Protein AF-A0A532E741-F1 (afdb_monomer)

Secondary structure (DSSP, 8-state):
---EEEE-TTTHHHHHHH-TTT-SEEEESS--HHHHHHHHHHHHS------PPP----S--------EEEEE-SSHHHHHHHHHHHHHTT-EEEEESSHHHHHHHHHHS--SEEEEES--SSS-HHHHHHHHHHHHHHSSS-----EEEEES---HHHHHHHHHTT-SEEEESS--HHHHHHHHHHHS------------------PPP-PPPPPPPPPPPPS-SS-HHHHHHHHHTPPTTS--HHHHHHHHHHHHHHHHHHHHHHHHHTT-HHHHHHHHHHHHHHHHHTT-HHHHHHHHHHHHHHHHT-GGGHHHHHHHHHHHHHHHHHHHHHHHHHHTTS--

Sequence (344 aa):
MLLVALSSVDQVIDESRRHPSLFSAWLRKPVHQSLLKDCLTRLCHHVPATEAPAPTQPDDHAVPFAAHVLLAEDNPVNREVAFTMLELLGCTTTMVENGREAVEALTNRPFDLVLMDCHMPEMDGLTATALIREQEHQATQPRHTTIVALTANALEGDRERCLAAGMDDYLAKPFTLTTLKEVLHRRLSIKGPSRSTEAPLQSTTQAPPLQAAQPDKIAPPGDDHVDLNAWQAIRARQRPGQPDLLHKALSLYLPHADAQLIQLQQAMAGADIQSVKTIAHMMKSSTAQLGAPRLADLYAQIEATCRAGTVDNLPDLCGHLIPEHRAVCTLMRQELNRAGRSAA

Nearest PDB structures (foldseek):
  8phn-assembly1_A  TM=9.740E-01  e=2.595E-12  Thermochaetoides thermophila
  7qzo-assembly1_A  TM=9.617E-01  e=1.971E-10  Pseudomonas aeruginosa
  6ont-assembly1_A-2  TM=9.373E-01  e=4.874E-08  Francisella tularensis subsp. novicida U112
  2v0n-assembly1_B  TM=8.279E-01  e=4.117E-08  Caulobacter vibrioides CB15
  7c1i-assembly2_E  TM=9.112E-01  e=5.803E-06  Pseudomonas aeruginosa

pLDDT: mean 70.91, std 20.72, range [24.0, 98.0]

Foldseek 3Di:
DAAEAEDEDPCPVPVCVVCVPPHPYYAYPPGDPVNVVVSVVVVVDPDPDDDDDDPPDPPPPPPQLQWEEEEEDQDPLLQVVVCVLSVVSVYHYDYDRALVVVLVVCVVDPGLAYEAEQDGPPHGRLRSLLVLVVCLVVDPHRDDHAYEYAYCDPDPVVQVSCVVSPHDYYDHPPHDSVSVVVVCCVRSVDPDDDDDDDDDDDDDDDDDDPDDDDDDDDDDDDPDQFDVVLLVVQQVPDDPPDPRRLLVLLVSVLVVLVVLLVQLVVCVVVVVLVSVLVSLVVCLVSCVNNGRNVLSVLSVVSNVCSVVVVCPCNVVSVVVNPVSSVVSNVVSVVVSVVSVVVVD

Radius of gyration: 25.83 Å; Cα contacts (8 Å, |Δi|>4): 378; chains: 1; bounding box: 62×63×58 Å

Solvent-accessible surface area (backbone atoms only — not comparable to full-atom values): 20224 Å² total; per-residue (Å²): 134,88,36,72,47,79,40,54,92,90,46,57,77,63,52,55,68,75,47,69,86,73,43,79,44,78,46,54,62,84,74,51,70,66,63,52,47,56,51,50,51,56,69,71,50,88,67,81,89,64,86,73,78,73,84,81,67,79,89,74,77,72,69,59,68,71,36,43,33,37,38,27,35,54,51,69,66,62,36,52,53,51,50,53,46,38,48,78,47,38,32,49,78,48,80,34,53,23,20,59,53,44,53,53,50,54,72,77,42,88,59,66,34,33,42,31,28,48,73,31,65,102,28,28,28,51,61,32,40,43,50,50,54,52,52,29,72,70,39,98,72,63,61,89,72,48,32,29,35,38,28,83,53,82,50,72,68,55,53,51,52,43,46,73,38,68,38,74,48,74,43,42,49,89,71,48,68,65,62,50,51,53,51,45,55,72,72,58,60,76,83,67,84,86,80,89,77,84,87,83,88,81,94,75,93,79,87,78,82,89,72,81,83,76,86,82,84,79,76,83,86,65,95,62,64,54,45,65,66,50,50,48,56,46,48,70,69,53,55,94,93,59,78,60,52,49,50,54,51,47,67,58,44,50,64,50,54,54,53,49,52,53,50,42,55,50,23,58,76,68,68,36,53,67,58,37,26,52,52,19,55,53,46,20,57,58,35,40,76,70,19,20,57,67,56,14,50,46,22,46,52,50,25,51,32,48,72,70,67,53,62,85,56,48,66,60,55,46,64,54,39,57,58,47,50,52,50,42,51,49,54,50,52,52,50,45,59,51,57,63,62,77,77,111

Structure (mmCIF, N/CA/C/O backbone):
data_AF-A0A532E741-F1
#
_entry.id   AF-A0A532E741-F1
#
loop_
_atom_site.group_PDB
_atom_site.id
_atom_site.type_symbol
_atom_site.label_atom_id
_atom_site.label_alt_id
_atom_site.label_comp_id
_atom_site.label_asym_id
_atom_site.label_entity_id
_atom_site.label_seq_id
_atom_site.pdbx_PDB_ins_code
_atom_site.Cartn_x
_atom_site.Cartn_y
_atom_site.Cartn_z
_atom_site.occupancy
_atom_site.B_iso_or_equiv
_atom_site.auth_seq_id
_atom_site.auth_comp_id
_atom_site.auth_asym_id
_atom_site.auth_atom_id
_atom_site.pdbx_PDB_model_num
ATOM 1 N N . MET A 1 1 ? -35.448 37.712 -29.328 1.00 53.41 1 MET A N 1
ATOM 2 C CA . MET A 1 1 ? -34.148 37.272 -29.880 1.00 53.41 1 MET A CA 1
ATOM 3 C C . MET A 1 1 ? -33.416 36.548 -28.763 1.00 53.41 1 MET A C 1
ATOM 5 O O . MET A 1 1 ? -33.283 37.136 -27.701 1.00 53.41 1 MET A O 1
ATOM 9 N N . LEU A 1 2 ? -33.051 35.276 -28.946 1.00 65.25 2 LEU A N 1
ATOM 10 C CA . LEU A 1 2 ? -32.313 34.507 -27.936 1.00 65.25 2 LEU A CA 1
ATOM 11 C C . LEU A 1 2 ? -30.818 34.779 -28.127 1.00 65.25 2 LEU A C 1
ATOM 13 O O . LEU A 1 2 ? -30.270 34.475 -29.183 1.00 65.25 2 LEU A O 1
ATOM 17 N N . LEU A 1 3 ? -30.181 35.393 -27.135 1.00 58.69 3 LEU A N 1
ATOM 18 C CA . LEU A 1 3 ? -28.753 35.718 -27.151 1.00 58.69 3 LEU A CA 1
ATOM 19 C C . LEU A 1 3 ? -28.028 34.783 -26.177 1.00 58.69 3 LEU A C 1
ATOM 21 O O . LEU A 1 3 ? -28.363 34.758 -24.996 1.00 58.69 3 LEU A O 1
ATOM 25 N N . VAL A 1 4 ? -27.046 34.012 -26.653 1.00 66.88 4 VAL A N 1
ATOM 26 C CA . VAL A 1 4 ? -26.225 33.116 -25.816 1.00 66.88 4 VAL A CA 1
ATOM 27 C C . VAL A 1 4 ? -24.795 33.646 -25.777 1.00 66.88 4 VAL A C 1
ATOM 29 O O . VAL A 1 4 ? -24.168 33.798 -26.824 1.00 66.88 4 VAL A O 1
ATOM 32 N N . ALA A 1 5 ? -24.279 33.933 -24.582 1.00 67.19 5 ALA A N 1
ATOM 33 C CA . ALA A 1 5 ? -22.928 34.461 -24.391 1.00 67.19 5 ALA A CA 1
ATOM 34 C C . ALA A 1 5 ? -21.897 33.336 -24.189 1.00 67.19 5 ALA A C 1
ATOM 36 O O . ALA A 1 5 ? -22.171 32.357 -23.493 1.00 67.19 5 ALA A O 1
ATOM 37 N N . LEU A 1 6 ? -20.696 33.489 -24.766 1.00 67.06 6 LEU A N 1
ATOM 38 C CA . LEU A 1 6 ? -19.567 32.559 -24.611 1.00 67.06 6 LEU A CA 1
ATOM 39 C C . LEU A 1 6 ? -18.379 33.261 -23.932 1.00 67.06 6 LEU A C 1
ATOM 41 O O . LEU A 1 6 ? -17.744 34.098 -24.576 1.00 67.06 6 LEU A O 1
ATOM 45 N N . SER A 1 7 ? -18.031 32.900 -22.691 1.00 59.22 7 SER A N 1
ATOM 46 C CA . SER A 1 7 ? -16.980 33.592 -21.909 1.00 59.22 7 SER A CA 1
ATOM 47 C C . SER A 1 7 ? -15.900 32.650 -21.340 1.00 59.22 7 SER A C 1
ATOM 49 O O . SER A 1 7 ? -16.109 31.438 -21.230 1.00 59.22 7 SER A O 1
ATOM 51 N N . SER A 1 8 ? -14.719 33.209 -21.044 1.00 51.12 8 SER A N 1
ATOM 52 C CA . SER A 1 8 ? -13.557 32.510 -20.466 1.00 51.12 8 SER A CA 1
ATOM 53 C C . SER A 1 8 ? -13.666 32.379 -18.938 1.00 51.12 8 SER A C 1
ATOM 55 O O . SER A 1 8 ? -14.484 33.048 -18.304 1.00 51.12 8 SER A O 1
ATOM 57 N N . VAL A 1 9 ? -12.851 31.489 -18.364 1.00 52.12 9 VAL A N 1
ATOM 58 C CA . VAL A 1 9 ? -13.004 30.856 -17.038 1.00 52.12 9 VAL A CA 1
ATOM 59 C C . VAL A 1 9 ? -13.204 31.839 -15.874 1.00 52.12 9 VAL A C 1
ATOM 61 O O . VAL A 1 9 ? -13.999 31.534 -14.987 1.00 52.12 9 VAL A O 1
ATOM 64 N N . ASP A 1 10 ? -12.627 33.042 -15.922 1.00 49.56 10 ASP A N 1
ATOM 65 C CA . ASP A 1 10 ? -12.640 33.959 -14.769 1.00 49.56 10 ASP A CA 1
ATOM 66 C C . ASP A 1 10 ? -13.732 35.047 -14.779 1.00 49.56 10 ASP A C 1
ATOM 68 O O . ASP A 1 10 ? -13.851 35.791 -13.810 1.00 49.56 10 ASP A O 1
ATOM 72 N N . GLN A 1 11 ? -14.576 35.152 -15.816 1.00 49.03 11 GLN A N 1
ATOM 73 C CA . GLN A 1 11 ? -15.555 36.260 -15.918 1.00 49.03 11 GLN A CA 1
ATOM 74 C C . GLN A 1 11 ? -17.034 35.852 -15.957 1.00 49.03 11 GLN A C 1
ATOM 76 O O . GLN A 1 11 ? -17.917 36.707 -15.893 1.00 49.03 11 GLN A O 1
ATOM 81 N N . VAL A 1 12 ? -17.349 34.554 -15.984 1.00 51.56 12 VAL A N 1
ATOM 82 C CA . VAL A 1 12 ? -18.740 34.078 -16.143 1.00 51.56 12 VAL A CA 1
ATOM 83 C C . VAL A 1 12 ? -19.623 34.447 -14.944 1.00 51.56 12 VAL A C 1
ATOM 85 O O . VAL A 1 12 ? -20.815 34.689 -15.116 1.00 51.56 12 VAL A O 1
ATOM 88 N N . ILE A 1 13 ? -19.061 34.510 -13.734 1.00 50.28 13 ILE A N 1
ATOM 89 C CA . ILE A 1 13 ? -19.815 34.825 -12.506 1.00 50.28 13 ILE A CA 1
ATOM 90 C C . ILE A 1 13 ? -20.045 36.340 -12.362 1.00 50.28 13 ILE A C 1
ATOM 92 O O . ILE A 1 13 ? -21.061 36.749 -11.802 1.00 50.28 13 ILE A O 1
ATOM 96 N N . ASP A 1 14 ? -19.141 37.169 -12.892 1.00 46.78 14 ASP A N 1
ATOM 97 C CA . ASP A 1 14 ? -19.195 38.627 -12.729 1.00 46.78 14 ASP A CA 1
ATOM 98 C C . ASP A 1 14 ? -20.037 39.301 -13.834 1.00 46.78 14 ASP A C 1
ATOM 100 O O . ASP A 1 14 ? -20.826 40.205 -13.559 1.00 46.78 14 ASP A O 1
ATOM 104 N N . GLU A 1 15 ? -19.986 38.807 -15.079 1.00 48.94 15 GLU A N 1
ATOM 105 C CA . GLU A 1 15 ? -20.792 39.372 -16.176 1.00 48.94 15 GLU A CA 1
ATOM 106 C C . GLU A 1 15 ? -22.261 38.925 -16.170 1.00 48.94 15 GLU A C 1
ATOM 108 O O . GLU A 1 15 ? -23.150 39.723 -16.483 1.00 48.94 15 GLU A O 1
ATOM 113 N N . SER A 1 16 ? -22.545 37.693 -15.729 1.00 50.97 16 SER A N 1
ATOM 114 C CA . SER A 1 16 ? -23.924 37.201 -15.570 1.00 50.97 16 SER A CA 1
ATOM 115 C C . SER A 1 16 ? -24.720 37.989 -14.520 1.00 50.97 16 SER A C 1
ATOM 117 O O . SER A 1 16 ? -25.947 38.050 -14.599 1.00 50.97 16 SER A O 1
ATOM 119 N N . ARG A 1 17 ? -24.033 38.660 -13.581 1.00 51.28 17 ARG A N 1
ATOM 120 C CA . ARG A 1 17 ? -24.633 39.585 -12.605 1.00 51.28 17 ARG A CA 1
ATOM 121 C C . ARG A 1 17 ? -24.849 41.001 -13.148 1.00 51.28 17 ARG A C 1
ATOM 123 O O . ARG A 1 17 ? -25.762 41.676 -12.682 1.00 51.28 17 ARG A O 1
ATOM 130 N N . ARG A 1 18 ? -24.042 41.463 -14.113 1.00 49.09 18 ARG A N 1
ATOM 131 C CA . ARG A 1 18 ? -24.108 42.842 -14.643 1.00 49.09 18 ARG A CA 1
ATOM 132 C C . ARG A 1 18 ? -25.199 43.047 -15.696 1.00 49.09 18 ARG A C 1
ATOM 134 O O . ARG A 1 18 ? -25.754 44.139 -15.770 1.00 49.09 18 ARG A O 1
ATOM 141 N N . HIS A 1 19 ? -25.549 42.016 -16.469 1.00 54.03 19 HIS A N 1
ATOM 142 C CA . HIS A 1 19 ? -26.578 42.107 -17.518 1.00 54.03 19 HIS A CA 1
ATOM 143 C C . HIS A 1 19 ? -27.546 40.906 -17.524 1.00 54.03 19 HIS A C 1
ATOM 145 O O . HIS A 1 19 ? -27.583 40.142 -18.492 1.00 54.03 19 HIS A O 1
ATOM 151 N N . PRO A 1 20 ? -28.369 40.733 -16.472 1.00 54.28 20 PRO A N 1
ATOM 152 C CA . PRO A 1 20 ? -29.231 39.556 -16.303 1.00 54.28 20 PRO A CA 1
ATOM 153 C C . PRO A 1 20 ? -30.349 39.429 -17.352 1.00 54.28 20 PRO A C 1
ATOM 155 O O . PRO A 1 20 ? -30.890 38.345 -17.537 1.00 54.28 20 PRO A O 1
ATOM 158 N N . SER A 1 21 ? -30.704 40.513 -18.048 1.00 56.81 21 SER A N 1
ATOM 159 C CA . SER A 1 21 ? -31.808 40.549 -19.019 1.00 56.81 21 SER A CA 1
ATOM 160 C C . SER A 1 21 ? -31.370 40.544 -20.488 1.00 56.81 21 SER A C 1
ATOM 162 O O . SER A 1 21 ? -32.226 40.514 -21.371 1.00 56.81 21 SER A O 1
ATOM 164 N N . LEU A 1 22 ? -30.062 40.587 -20.772 1.00 62.16 22 LEU A N 1
ATOM 165 C CA . LEU A 1 22 ? -29.545 40.766 -22.136 1.00 62.16 22 LEU A CA 1
ATOM 166 C C . LEU A 1 22 ? -29.234 39.435 -22.842 1.00 62.16 22 LEU A C 1
ATOM 168 O O . LEU A 1 22 ? -29.362 39.342 -24.061 1.00 62.16 22 LEU A O 1
ATOM 172 N N . PHE A 1 23 ? -28.866 38.403 -22.076 1.00 65.88 23 PHE A N 1
ATOM 173 C CA . PHE A 1 23 ? -28.534 37.067 -22.578 1.00 65.88 23 PHE A CA 1
ATOM 174 C C . PHE A 1 23 ? -29.430 36.008 -21.939 1.00 65.88 23 PHE A C 1
ATOM 176 O O . PHE A 1 23 ? -29.643 36.001 -20.731 1.00 65.88 23 PHE A O 1
ATOM 183 N N . SER A 1 24 ? -29.928 35.084 -22.754 1.00 67.31 24 SER A N 1
ATOM 184 C CA . SER A 1 24 ? -30.813 33.994 -22.339 1.00 67.31 24 SER A CA 1
ATOM 185 C C . SER A 1 24 ? -30.050 32.809 -21.736 1.00 67.31 24 SER A C 1
ATOM 187 O O . SER A 1 24 ? -30.633 32.026 -20.993 1.00 67.31 24 SER A O 1
ATOM 189 N N . ALA A 1 25 ? -28.755 32.666 -22.042 1.00 64.94 25 ALA A N 1
ATOM 190 C CA . ALA A 1 25 ? -27.877 31.670 -21.432 1.00 64.94 25 ALA A CA 1
ATOM 191 C C . ALA A 1 25 ? -26.390 32.029 -21.595 1.00 64.94 25 ALA A C 1
ATOM 193 O O . ALA A 1 25 ? -26.014 32.800 -22.479 1.00 64.94 25 ALA A O 1
ATOM 194 N N . TRP A 1 26 ? -25.543 31.416 -20.765 1.00 68.62 26 TRP A N 1
ATOM 195 C CA . TRP A 1 26 ? -24.090 31.592 -20.766 1.00 68.62 26 TRP A CA 1
ATOM 196 C C . TRP A 1 26 ? -23.399 30.230 -20.883 1.00 68.62 26 TRP A C 1
ATOM 198 O O . TRP A 1 26 ? -23.766 29.289 -20.179 1.00 68.62 26 TRP A O 1
ATOM 208 N N . LEU A 1 27 ? -22.394 30.116 -21.751 1.00 67.75 27 LEU A N 1
ATOM 209 C CA . LEU A 1 27 ? -21.576 28.911 -21.913 1.00 67.75 27 LEU A CA 1
ATOM 210 C C . LEU A 1 27 ? -20.087 29.250 -21.775 1.00 67.75 27 LEU A C 1
ATOM 212 O O . LEU A 1 27 ? -19.633 30.333 -22.148 1.00 67.75 27 LEU A O 1
ATOM 216 N N . ARG A 1 28 ? -19.319 28.308 -21.224 1.00 70.69 28 ARG A N 1
ATOM 217 C CA . ARG A 1 28 ? -17.875 28.463 -21.009 1.00 70.69 28 ARG A CA 1
ATOM 218 C C . ARG A 1 28 ? -17.092 27.939 -22.204 1.00 70.69 28 ARG A C 1
ATOM 220 O O . ARG A 1 28 ? -17.504 26.960 -22.825 1.00 70.69 28 ARG A O 1
ATOM 227 N N . LYS A 1 29 ? -15.967 28.584 -22.517 1.00 61.75 29 LYS A N 1
ATOM 228 C CA . LYS A 1 29 ? -15.025 28.098 -23.534 1.00 61.75 29 LYS A CA 1
ATOM 229 C C . LYS A 1 29 ? -13.985 27.137 -22.921 1.00 61.75 29 LYS A C 1
ATOM 231 O O . LYS A 1 29 ? -13.565 27.389 -21.794 1.00 61.75 29 LYS A O 1
ATOM 236 N N . PRO A 1 30 ? -13.540 26.101 -23.663 1.00 56.62 30 PRO A N 1
ATOM 237 C CA . PRO A 1 30 ? -14.030 25.704 -24.985 1.00 56.62 30 PRO A CA 1
ATOM 238 C C . PRO A 1 30 ? -15.442 25.099 -24.898 1.00 56.62 30 PRO A C 1
ATOM 240 O O . PRO A 1 30 ? -15.751 24.321 -24.000 1.00 56.62 30 PRO A O 1
ATOM 243 N N . VAL A 1 31 ? -16.323 25.492 -25.821 1.00 66.31 31 VAL A N 1
ATOM 244 C CA . VAL A 1 31 ? -17.728 25.061 -25.789 1.00 66.31 31 VAL A CA 1
ATOM 245 C C . VAL A 1 31 ? -17.827 23.650 -26.356 1.00 66.31 31 VAL A C 1
ATOM 247 O O . VAL A 1 31 ? -17.646 23.451 -27.555 1.00 66.31 31 VAL A O 1
ATOM 250 N N . HIS A 1 32 ? -18.152 22.678 -25.506 1.00 62.06 32 HIS A N 1
ATOM 251 C CA . HIS A 1 32 ? -18.456 21.321 -25.953 1.00 62.06 32 HIS A CA 1
ATOM 252 C C . HIS A 1 32 ? -19.828 21.249 -26.637 1.00 62.06 32 HIS A C 1
ATOM 254 O O . HIS A 1 32 ? -20.807 21.846 -26.182 1.00 62.06 32 HIS A O 1
ATOM 260 N N . GLN A 1 33 ? -19.906 20.471 -27.719 1.00 63.44 33 GLN A N 1
ATOM 261 C CA . GLN A 1 33 ? -21.103 20.339 -28.555 1.00 63.44 33 GLN A CA 1
ATOM 262 C C . GLN A 1 33 ? -22.335 19.849 -27.773 1.00 63.44 33 GLN A C 1
ATOM 264 O O . GLN A 1 33 ? -23.446 20.301 -28.046 1.00 63.44 33 GLN A O 1
ATOM 269 N N . SER A 1 34 ? -22.144 18.974 -26.780 1.00 63.81 34 SER A N 1
ATOM 270 C CA . SER A 1 34 ? -23.209 18.493 -25.889 1.00 63.81 34 SER A CA 1
ATOM 271 C C . SER A 1 34 ? -23.812 19.629 -25.061 1.00 63.81 34 SER A C 1
ATOM 273 O O . SER A 1 34 ? -25.018 19.849 -25.102 1.00 63.81 34 SER A O 1
ATOM 275 N N . LEU A 1 35 ? -22.969 20.434 -24.412 1.00 66.62 35 LEU A N 1
ATOM 276 C CA . LEU A 1 35 ? -23.405 21.559 -23.580 1.00 66.62 35 LEU A CA 1
ATOM 277 C C . LEU A 1 35 ? -24.103 22.656 -24.394 1.00 66.62 35 LEU A C 1
ATOM 279 O O . LEU A 1 35 ? -25.076 23.249 -23.927 1.00 66.62 35 LEU A O 1
ATOM 283 N N . LEU A 1 36 ? -23.642 22.913 -25.623 1.00 74.06 36 LEU A N 1
ATOM 284 C CA . LEU A 1 36 ? -24.322 23.833 -26.537 1.00 74.06 36 LEU A CA 1
ATOM 285 C C . LEU A 1 36 ? -25.697 23.297 -26.947 1.00 74.06 36 LEU A C 1
ATOM 287 O O . LEU A 1 36 ? -26.674 24.046 -26.932 1.00 74.06 36 LEU A O 1
ATOM 291 N N . LYS A 1 37 ? -25.788 22.005 -27.275 1.00 71.00 37 LYS A N 1
ATOM 292 C CA . LYS A 1 37 ? -27.047 21.356 -27.651 1.00 71.00 37 LYS A CA 1
ATOM 293 C C . LYS A 1 37 ? -28.055 21.394 -26.504 1.00 71.00 37 LYS A C 1
ATOM 295 O O . LYS A 1 37 ? -29.194 21.794 -26.732 1.00 71.00 37 LYS A O 1
ATOM 300 N N . ASP A 1 38 ? -27.649 21.065 -25.284 1.00 67.62 38 ASP A N 1
ATOM 301 C CA . ASP A 1 38 ? -28.531 21.076 -24.108 1.00 67.62 38 ASP A CA 1
ATOM 302 C C . ASP A 1 38 ? -28.992 22.495 -23.754 1.00 67.62 38 ASP A C 1
ATOM 304 O O . ASP A 1 38 ? -30.131 22.719 -23.341 1.00 67.62 38 ASP A O 1
ATOM 308 N N . CYS A 1 39 ? -28.115 23.483 -23.945 1.00 70.94 39 CYS A N 1
ATOM 309 C CA . CYS A 1 39 ? -28.444 24.895 -23.784 1.00 70.94 39 CYS A CA 1
ATOM 310 C C . CYS A 1 39 ? -29.503 25.351 -24.796 1.00 70.94 39 CYS A C 1
ATOM 312 O O . CYS A 1 39 ? -30.544 25.875 -24.404 1.00 70.94 39 CYS A O 1
ATOM 314 N N . LEU A 1 40 ? -29.285 25.091 -26.087 1.00 75.31 40 LEU A N 1
ATOM 315 C CA . LEU A 1 40 ? -30.234 25.460 -27.139 1.00 75.31 40 LEU A CA 1
ATOM 316 C C . LEU A 1 40 ? -31.560 24.708 -27.000 1.00 75.31 40 LEU A C 1
ATOM 318 O O . LEU A 1 40 ? -32.616 25.302 -27.180 1.00 75.31 40 LEU A O 1
ATOM 322 N N . THR A 1 41 ? -31.520 23.433 -26.609 1.00 72.38 41 THR A N 1
ATOM 323 C CA . THR A 1 41 ? -32.724 22.618 -26.386 1.00 72.38 41 THR A CA 1
ATOM 324 C C . THR A 1 41 ? -33.578 23.220 -25.270 1.00 72.38 41 THR A C 1
ATOM 326 O O . THR A 1 41 ? -34.777 23.417 -25.453 1.00 72.38 41 THR A O 1
ATOM 329 N N . ARG A 1 42 ? -32.963 23.628 -24.151 1.00 68.62 42 ARG A N 1
ATOM 330 C CA . ARG A 1 42 ? -33.673 24.329 -23.068 1.00 68.62 42 ARG A CA 1
ATOM 331 C C . ARG A 1 42 ? -34.262 25.670 -23.500 1.00 68.62 42 ARG A C 1
ATOM 333 O O . ARG A 1 42 ? -35.354 26.006 -23.067 1.00 68.62 42 ARG A O 1
ATOM 340 N N . LEU A 1 43 ? -33.567 26.433 -24.343 1.00 74.31 43 LEU A N 1
ATOM 341 C CA . LEU A 1 43 ? -34.059 27.737 -24.806 1.00 74.31 43 LEU A CA 1
ATOM 342 C C . LEU A 1 43 ? -35.183 27.623 -25.848 1.00 74.31 43 LEU A C 1
ATOM 344 O O . LEU A 1 43 ? -36.065 28.480 -25.902 1.00 74.31 43 LEU A O 1
ATOM 348 N N . CYS A 1 44 ? -35.163 26.574 -26.670 1.00 69.19 44 CYS A N 1
ATOM 349 C CA . CYS A 1 44 ? -36.180 26.328 -27.690 1.00 69.19 44 CYS A CA 1
ATOM 350 C C . CYS A 1 44 ? -37.480 25.757 -27.103 1.00 69.19 44 CYS A C 1
ATOM 352 O O . CYS A 1 44 ? -38.558 26.030 -27.631 1.00 69.19 44 CYS A O 1
ATOM 354 N N . HIS A 1 45 ? -37.408 25.011 -26.000 1.00 61.50 45 HIS A N 1
ATOM 355 C CA . HIS A 1 45 ? -38.587 24.511 -25.298 1.00 61.50 45 HIS A CA 1
ATOM 356 C C . HIS A 1 45 ? -38.988 25.492 -24.187 1.00 61.50 45 HIS A C 1
ATOM 358 O O . HIS A 1 45 ? -38.456 25.439 -23.084 1.00 61.50 45 HIS A O 1
ATOM 364 N N . HIS A 1 46 ? -39.928 26.401 -24.482 1.00 51.91 46 HIS A N 1
ATOM 365 C CA . HIS A 1 46 ? -40.549 27.299 -23.496 1.00 51.91 46 HIS A CA 1
ATOM 366 C C . HIS A 1 46 ? -41.309 26.496 -22.424 1.00 51.91 46 HIS A C 1
ATOM 368 O O . HIS A 1 46 ? -42.526 26.332 -22.497 1.00 51.91 46 HIS A O 1
ATOM 374 N N . VAL A 1 47 ? -40.594 25.997 -21.419 1.00 42.31 47 VAL A N 1
ATOM 375 C CA . VAL A 1 47 ? -41.179 25.456 -20.191 1.00 42.31 47 VAL A CA 1
ATOM 376 C C . VAL A 1 47 ? -40.987 26.513 -19.100 1.00 42.31 47 VAL A C 1
ATOM 378 O O . VAL A 1 47 ? -39.844 26.885 -18.823 1.00 42.31 47 VAL A O 1
ATOM 381 N N . PRO A 1 48 ? -42.065 27.052 -18.501 1.00 37.47 48 PRO A N 1
ATOM 382 C CA . PRO A 1 48 ? -41.939 27.997 -17.403 1.00 37.47 48 PRO A CA 1
ATOM 383 C C . PRO A 1 48 ? -41.238 27.316 -16.224 1.00 37.47 48 PRO A C 1
ATOM 385 O O . PRO A 1 48 ? -41.55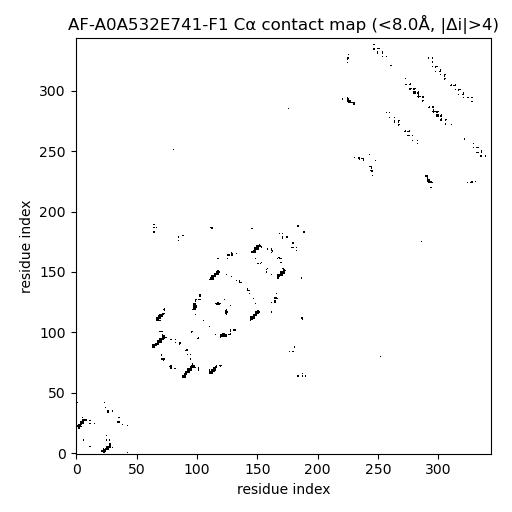9 26.185 -15.860 1.00 37.47 48 PRO A O 1
ATOM 388 N N . ALA A 1 49 ? -40.257 28.019 -15.656 1.00 45.50 49 ALA A N 1
ATOM 389 C CA . ALA A 1 49 ? -39.450 27.570 -14.534 1.00 45.50 49 ALA A CA 1
ATOM 390 C C . ALA A 1 49 ? -40.335 27.284 -13.311 1.00 45.50 49 ALA A C 1
ATOM 392 O O . ALA A 1 49 ? -40.699 28.187 -12.564 1.00 45.50 49 ALA A O 1
ATOM 393 N N . THR A 1 50 ? -40.666 26.011 -13.118 1.00 32.00 50 THR A N 1
ATOM 394 C CA . THR A 1 50 ? -41.002 25.470 -11.801 1.00 32.00 50 THR A CA 1
ATOM 395 C C . THR A 1 50 ? -39.731 24.789 -11.322 1.00 32.00 50 THR A C 1
ATOM 397 O O . THR A 1 50 ? -39.146 24.019 -12.083 1.00 32.00 50 THR A O 1
ATOM 400 N N . GLU A 1 51 ? -39.263 25.189 -10.141 1.00 38.56 51 GLU A N 1
ATOM 401 C CA . GLU A 1 51 ? -38.008 24.796 -9.490 1.00 38.56 51 GLU A CA 1
ATOM 402 C C . GLU A 1 51 ? -37.448 23.458 -9.985 1.00 38.56 51 GLU A C 1
ATOM 404 O O . GLU A 1 51 ? -37.987 22.383 -9.722 1.00 38.56 51 GLU A O 1
ATOM 409 N N . ALA A 1 52 ? -36.352 23.548 -10.739 1.00 32.56 52 ALA A N 1
ATOM 410 C CA . ALA A 1 52 ?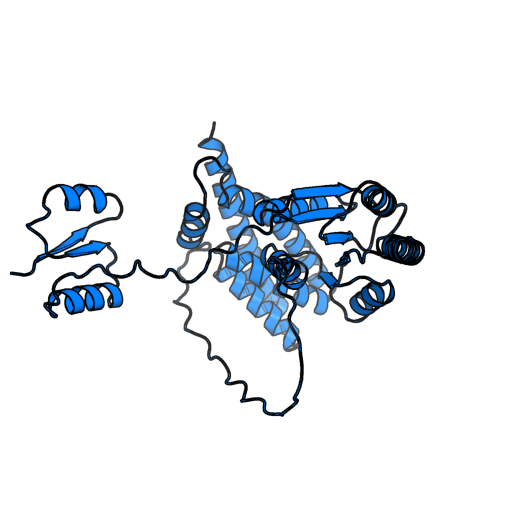 -35.605 22.380 -11.159 1.00 32.56 52 ALA A CA 1
ATOM 411 C C . ALA A 1 52 ? -35.058 21.667 -9.908 1.00 32.56 52 ALA A C 1
ATOM 413 O O . ALA A 1 52 ? -34.496 22.340 -9.036 1.00 32.56 52 ALA A O 1
ATOM 414 N N . PRO A 1 53 ? -35.151 20.328 -9.824 1.00 32.94 53 PRO A N 1
ATOM 415 C CA . PRO A 1 53 ? -34.364 19.586 -8.857 1.00 32.94 53 PRO A CA 1
ATOM 416 C C . PRO A 1 53 ? -32.899 19.950 -9.099 1.00 32.94 53 PRO A C 1
ATOM 418 O O . PRO A 1 53 ? -32.447 19.984 -10.249 1.00 32.94 53 PRO A O 1
ATOM 421 N N . ALA A 1 54 ? -32.175 20.263 -8.024 1.00 31.25 54 ALA A N 1
ATOM 422 C CA . ALA A 1 54 ? -30.736 20.468 -8.081 1.00 31.25 54 ALA A CA 1
ATOM 423 C C . ALA A 1 54 ? -30.094 19.326 -8.891 1.00 31.25 54 ALA A C 1
ATOM 425 O O . ALA A 1 54 ? -30.536 18.179 -8.755 1.00 31.25 54 ALA A O 1
ATOM 426 N N . PRO A 1 55 ? -29.098 19.614 -9.751 1.00 33.75 55 PRO A N 1
ATOM 427 C CA . PRO A 1 55 ? -28.428 18.577 -10.517 1.00 33.75 55 PRO A CA 1
ATOM 428 C C . PRO A 1 55 ? -27.919 17.534 -9.529 1.00 33.75 55 PRO A C 1
ATOM 430 O O . PRO A 1 55 ? -27.076 17.832 -8.684 1.00 33.75 55 PRO A O 1
ATOM 433 N N . THR A 1 56 ? -28.480 16.330 -9.606 1.00 30.53 56 THR A N 1
ATOM 434 C CA . THR A 1 56 ? -27.970 15.160 -8.906 1.00 30.53 56 THR A CA 1
ATOM 435 C C . THR A 1 56 ? -26.588 14.925 -9.493 1.00 30.53 56 THR A C 1
ATOM 437 O O . THR A 1 56 ? -26.435 14.424 -10.607 1.00 30.53 56 THR A O 1
ATOM 440 N N . GLN A 1 57 ? -25.577 15.426 -8.784 1.00 34.22 57 GLN A N 1
ATOM 441 C CA . GLN A 1 57 ? -24.193 15.067 -9.024 1.00 34.22 57 GLN A CA 1
ATOM 442 C C . GLN A 1 57 ? -24.123 13.534 -8.955 1.00 34.22 57 GLN A C 1
ATOM 444 O O . GLN A 1 57 ? -24.785 12.954 -8.090 1.00 34.22 57 GLN A O 1
ATOM 449 N N . PRO A 1 58 ? -23.382 12.856 -9.845 1.00 32.94 58 PRO A N 1
ATOM 450 C CA . PRO A 1 58 ? -23.051 11.462 -9.597 1.00 32.94 58 PRO A CA 1
ATOM 451 C C . PRO A 1 58 ? -22.394 11.394 -8.213 1.00 32.94 58 PRO A C 1
ATOM 453 O O . PRO A 1 58 ? -21.505 12.198 -7.927 1.00 32.94 58 PRO A O 1
ATOM 456 N N . ASP A 1 59 ? -22.895 10.506 -7.354 1.00 32.09 59 ASP A N 1
ATOM 457 C CA . ASP A 1 59 ? -22.394 10.257 -6.002 1.00 32.09 59 ASP A CA 1
ATOM 458 C C . ASP A 1 59 ? -20.873 10.020 -6.023 1.00 32.09 59 ASP A C 1
ATOM 460 O O . ASP A 1 59 ? -20.400 8.904 -6.215 1.00 32.09 59 ASP A O 1
ATOM 464 N N . ASP A 1 60 ? -20.096 11.082 -5.814 1.00 34.25 60 ASP A N 1
ATOM 465 C CA . ASP A 1 60 ? -18.689 11.022 -5.392 1.00 34.25 60 ASP A CA 1
ATOM 466 C C . ASP A 1 60 ? -18.537 11.577 -3.963 1.00 34.25 60 ASP A C 1
ATOM 468 O O . ASP A 1 60 ? -17.451 11.902 -3.483 1.00 34.25 60 ASP A O 1
ATOM 472 N N . HIS A 1 61 ? -19.650 11.648 -3.226 1.00 35.28 61 HIS A N 1
ATOM 473 C CA . HIS A 1 61 ? -19.645 11.787 -1.775 1.00 35.28 61 HIS A CA 1
ATOM 474 C C . HIS A 1 61 ? -19.330 10.434 -1.125 1.00 35.28 61 HIS A C 1
ATOM 476 O O . HIS A 1 61 ? -20.107 9.917 -0.323 1.00 35.28 61 HIS A O 1
ATOM 482 N N . ALA A 1 62 ? -18.168 9.850 -1.432 1.00 43.78 62 ALA A N 1
ATOM 483 C CA . ALA A 1 62 ? -17.593 8.881 -0.513 1.00 43.78 62 ALA A CA 1
ATOM 484 C C . ALA A 1 62 ? -17.274 9.645 0.778 1.00 43.78 62 ALA A C 1
ATOM 486 O O . ALA A 1 62 ? -16.312 10.413 0.850 1.00 43.78 62 ALA A O 1
ATOM 487 N N . VAL A 1 63 ? -18.148 9.498 1.774 1.00 50.06 63 VAL A N 1
ATOM 488 C CA . VAL A 1 63 ? -17.900 9.953 3.141 1.00 50.06 63 VAL A CA 1
ATOM 489 C C . VAL A 1 63 ? -16.506 9.439 3.536 1.00 50.06 63 VAL A C 1
ATOM 491 O O . VAL A 1 63 ? -16.227 8.262 3.286 1.00 50.06 63 VAL A O 1
ATOM 494 N N . PRO A 1 64 ? -15.605 10.282 4.080 1.00 66.75 64 PRO A N 1
ATOM 495 C CA . PRO A 1 64 ? -14.323 9.800 4.593 1.00 66.75 64 PRO A CA 1
ATOM 496 C C . PRO A 1 64 ? -14.575 8.630 5.547 1.00 66.75 64 PRO A C 1
ATOM 498 O O . PRO A 1 64 ? -15.543 8.673 6.306 1.00 66.75 64 PRO A O 1
ATOM 501 N N . PHE A 1 65 ? -13.733 7.591 5.507 1.00 75.31 65 PHE A N 1
ATOM 502 C CA . PHE A 1 65 ? -13.990 6.343 6.241 1.00 75.31 65 PHE A CA 1
ATOM 503 C C . PHE A 1 65 ? -14.203 6.560 7.743 1.00 75.31 65 PHE A C 1
ATOM 505 O O . PHE A 1 65 ? -14.872 5.741 8.368 1.00 75.31 65 PHE A O 1
ATOM 512 N N . ALA A 1 66 ? -13.656 7.648 8.309 1.00 85.44 66 ALA A N 1
ATOM 513 C CA . ALA A 1 66 ? -13.787 8.017 9.718 1.00 85.44 66 ALA A CA 1
ATOM 514 C C . ALA A 1 66 ? -13.475 6.839 10.662 1.00 85.44 66 ALA A C 1
ATOM 516 O O . ALA A 1 66 ? -14.089 6.692 11.714 1.00 85.44 66 ALA A O 1
ATOM 517 N N . ALA A 1 67 ? -12.527 5.992 10.251 1.00 89.00 67 ALA A N 1
ATOM 518 C CA . ALA A 1 67 ? -12.148 4.764 10.933 1.00 89.00 67 ALA A CA 1
ATOM 519 C C . ALA A 1 67 ? -10.832 4.942 11.695 1.00 89.00 67 ALA A C 1
ATOM 521 O O . ALA A 1 67 ? -9.953 5.704 11.277 1.00 89.00 67 ALA A O 1
ATOM 522 N N . HIS A 1 68 ? -10.687 4.213 12.797 1.00 94.19 68 HIS A N 1
ATOM 523 C CA . HIS A 1 68 ? -9.453 4.108 13.564 1.00 94.19 68 HIS A CA 1
ATOM 524 C C . HIS A 1 68 ? -8.652 2.894 13.088 1.00 94.19 68 HIS A C 1
ATOM 526 O O . HIS A 1 68 ? -9.022 1.748 13.356 1.00 94.19 68 HIS A O 1
ATOM 532 N N . VAL A 1 69 ? -7.542 3.144 12.394 1.00 96.50 69 VAL A N 1
ATOM 533 C CA . VAL A 1 69 ? -6.677 2.113 11.813 1.00 96.50 69 VAL A CA 1
ATOM 534 C C . VAL A 1 69 ? -5.399 1.962 12.638 1.00 96.50 69 VAL A C 1
ATOM 536 O O . VAL A 1 69 ? -4.759 2.948 13.001 1.00 96.50 69 VAL A O 1
ATOM 539 N N . LEU A 1 70 ? -5.017 0.724 12.938 1.00 98.00 70 LEU A N 1
ATOM 540 C CA . LEU A 1 70 ? -3.682 0.397 13.443 1.00 98.00 70 LEU A CA 1
ATOM 541 C C . LEU A 1 70 ? -2.800 0.007 12.256 1.00 98.00 70 LEU A C 1
ATOM 543 O O . LEU A 1 70 ? -3.183 -0.859 11.476 1.00 98.00 70 LEU A O 1
ATOM 547 N N . LEU A 1 71 ? -1.641 0.638 12.115 1.00 97.69 71 LEU A N 1
ATOM 548 C CA . LEU A 1 71 ? -0.654 0.347 11.080 1.00 97.69 71 LEU A CA 1
ATOM 549 C C . LEU A 1 71 ? 0.623 -0.188 11.736 1.00 97.69 71 LEU A C 1
ATOM 551 O O . LEU A 1 71 ? 1.297 0.564 12.438 1.00 97.69 71 LEU A O 1
ATOM 555 N N . ALA A 1 72 ? 0.949 -1.454 11.484 1.00 97.06 72 ALA A N 1
ATOM 556 C CA . ALA A 1 72 ? 2.183 -2.100 11.922 1.00 97.06 72 ALA A CA 1
ATOM 557 C C . ALA A 1 72 ? 3.117 -2.321 10.725 1.00 97.06 72 ALA A C 1
ATOM 559 O O . ALA A 1 72 ? 2.799 -3.115 9.838 1.00 97.06 72 ALA A O 1
ATOM 560 N N . GLU A 1 73 ? 4.232 -1.589 10.689 1.00 92.19 73 GLU A N 1
ATOM 561 C CA . GLU A 1 73 ? 5.241 -1.634 9.621 1.00 92.19 73 GLU A CA 1
ATOM 562 C C . GLU A 1 73 ? 6.608 -1.236 10.198 1.00 92.19 73 GLU A C 1
ATOM 564 O O . GLU A 1 73 ? 6.742 -0.185 10.831 1.00 92.19 73 GLU A O 1
ATOM 569 N N . ASP A 1 74 ? 7.634 -2.050 9.960 1.00 88.19 74 ASP A N 1
ATOM 570 C CA . ASP A 1 74 ? 8.972 -1.850 10.526 1.00 88.19 74 ASP A CA 1
ATOM 571 C C . ASP A 1 74 ? 9.790 -0.807 9.755 1.00 88.19 74 ASP A C 1
ATOM 573 O O . ASP A 1 74 ? 10.586 -0.062 10.332 1.00 88.19 74 ASP A O 1
ATOM 577 N N . ASN A 1 75 ? 9.554 -0.690 8.449 1.00 77.81 75 ASN A N 1
ATOM 578 C CA . ASN A 1 75 ? 10.235 0.276 7.613 1.00 77.81 75 ASN A CA 1
ATOM 579 C C . ASN A 1 75 ? 9.612 1.677 7.780 1.00 77.81 75 ASN A C 1
ATOM 581 O O . ASN A 1 75 ? 8.477 1.907 7.347 1.00 77.81 75 ASN A O 1
ATOM 585 N N . PRO A 1 76 ? 10.357 2.665 8.313 1.00 68.00 76 PRO A N 1
ATOM 586 C CA . PRO A 1 76 ? 9.817 3.993 8.597 1.00 68.00 76 PRO A CA 1
ATOM 587 C C . PRO A 1 76 ? 9.310 4.716 7.342 1.00 68.00 76 PRO A C 1
ATOM 589 O O . PRO A 1 76 ? 8.368 5.500 7.427 1.00 68.00 76 PRO A O 1
ATOM 592 N N . VAL A 1 77 ? 9.886 4.434 6.166 1.00 65.38 77 VAL A N 1
ATOM 593 C CA . VAL A 1 77 ? 9.443 5.025 4.894 1.00 65.38 77 VAL A CA 1
ATOM 594 C C . VAL A 1 77 ? 8.100 4.439 4.469 1.00 65.38 77 VAL A C 1
ATOM 596 O O . VAL A 1 77 ? 7.173 5.189 4.173 1.00 65.38 77 VAL A O 1
ATOM 599 N N . ASN A 1 78 ? 7.964 3.111 4.465 1.00 74.50 78 ASN A N 1
ATOM 600 C CA . ASN A 1 78 ? 6.703 2.454 4.108 1.00 74.50 78 ASN A CA 1
ATOM 601 C C . ASN A 1 78 ? 5.585 2.831 5.083 1.00 74.50 78 ASN A C 1
ATOM 603 O O . ASN A 1 78 ? 4.451 3.074 4.663 1.00 74.50 78 ASN A O 1
ATOM 607 N N . ARG A 1 79 ? 5.922 2.927 6.374 1.00 85.38 79 ARG A N 1
ATOM 608 C CA . ARG A 1 79 ? 4.996 3.309 7.436 1.00 85.38 79 ARG A CA 1
ATOM 609 C C . ARG A 1 79 ? 4.455 4.716 7.214 1.00 85.38 79 ARG A C 1
ATOM 611 O O . ARG A 1 79 ? 3.243 4.902 7.225 1.00 85.38 79 ARG A O 1
ATOM 618 N N . GLU A 1 80 ? 5.328 5.677 6.916 1.00 73.12 80 GLU A N 1
ATOM 619 C CA . GLU A 1 80 ? 4.930 7.061 6.635 1.00 73.12 80 GLU A CA 1
ATOM 620 C C . GLU A 1 80 ? 4.085 7.175 5.354 1.00 73.12 80 GLU A C 1
ATOM 622 O O . GLU A 1 80 ? 3.084 7.895 5.313 1.00 73.12 80 GLU A O 1
ATOM 627 N N . VAL A 1 81 ? 4.437 6.417 4.309 1.00 72.06 81 VAL A N 1
ATOM 628 C CA . VAL A 1 81 ? 3.665 6.364 3.058 1.00 72.06 81 VAL A CA 1
ATOM 629 C C . VAL A 1 81 ? 2.252 5.834 3.314 1.00 72.06 81 VAL A C 1
ATOM 631 O O . VAL A 1 81 ? 1.272 6.466 2.912 1.00 72.06 81 VAL A O 1
ATOM 634 N N . ALA A 1 82 ? 2.131 4.699 4.002 1.00 74.81 82 ALA A N 1
ATOM 635 C CA . ALA A 1 82 ? 0.847 4.084 4.314 1.00 74.81 82 ALA A CA 1
ATOM 636 C C . ALA A 1 82 ? 0.005 4.963 5.253 1.00 74.81 82 ALA A C 1
ATOM 638 O O . ALA A 1 82 ? -1.188 5.153 5.008 1.00 74.81 82 ALA A O 1
ATOM 639 N N . PHE A 1 83 ? 0.630 5.571 6.266 1.00 79.69 83 PHE A N 1
ATOM 640 C CA . PHE A 1 83 ? 0.005 6.551 7.155 1.00 79.69 83 PHE A CA 1
ATOM 641 C C . PHE A 1 83 ? -0.600 7.717 6.371 1.00 79.69 83 PHE A C 1
ATOM 643 O O . PHE A 1 83 ? -1.791 8.003 6.489 1.00 79.69 83 PHE A O 1
ATOM 650 N N . THR A 1 84 ? 0.189 8.325 5.486 1.00 66.62 84 THR A N 1
ATOM 651 C CA . THR A 1 84 ? -0.257 9.419 4.623 1.00 66.62 84 THR A CA 1
ATOM 652 C C . THR A 1 84 ? -1.440 9.018 3.735 1.00 66.62 84 THR A C 1
ATOM 654 O O . THR A 1 84 ? -2.365 9.811 3.541 1.00 66.62 84 THR A O 1
ATOM 657 N N . MET A 1 85 ? -1.429 7.807 3.168 1.00 76.31 85 MET A N 1
ATOM 658 C CA . MET A 1 85 ? -2.544 7.324 2.349 1.00 76.31 85 MET A CA 1
ATOM 659 C C . MET A 1 85 ? -3.822 7.154 3.180 1.00 76.31 85 MET A C 1
ATOM 661 O O . MET A 1 85 ? -4.900 7.523 2.719 1.00 76.31 85 MET A O 1
ATOM 665 N N . LEU A 1 86 ? -3.710 6.653 4.411 1.00 81.44 86 LEU A N 1
ATOM 666 C CA . LEU A 1 86 ? -4.834 6.531 5.341 1.00 81.44 86 LEU A CA 1
ATOM 667 C C . LEU A 1 86 ? -5.406 7.898 5.739 1.00 81.44 86 LEU A C 1
ATOM 669 O O . LEU A 1 86 ? -6.627 8.058 5.752 1.00 81.44 86 LEU A O 1
ATOM 673 N N . GLU A 1 87 ? -4.553 8.898 5.984 1.00 80.31 87 GLU A N 1
ATOM 674 C CA . GLU A 1 87 ? -4.997 10.272 6.255 1.00 80.31 87 GLU A CA 1
ATOM 675 C C . GLU A 1 87 ? -5.776 10.868 5.075 1.00 80.31 87 GLU A C 1
ATOM 677 O O . GLU A 1 87 ? -6.831 11.475 5.265 1.00 80.31 87 GLU A O 1
ATOM 682 N N . LEU A 1 88 ? -5.298 10.664 3.839 1.00 70.31 88 LEU A N 1
ATOM 683 C CA . LEU A 1 88 ? -5.990 11.121 2.625 1.00 70.31 88 LEU A CA 1
ATOM 684 C C . LEU A 1 88 ? -7.374 10.475 2.457 1.00 70.31 88 LEU A C 1
ATOM 686 O O . LEU A 1 88 ? -8.271 11.089 1.880 1.00 70.31 88 LEU A O 1
ATOM 690 N N . LEU A 1 89 ? -7.557 9.255 2.970 1.00 76.62 89 LEU A N 1
ATOM 691 C CA . LEU A 1 89 ? -8.835 8.533 2.978 1.00 76.62 89 LEU A CA 1
ATOM 692 C C . LEU A 1 89 ? -9.715 8.880 4.195 1.00 76.62 89 LEU A C 1
ATOM 694 O O . LEU A 1 89 ? -10.836 8.377 4.317 1.00 76.62 89 LEU A O 1
ATOM 698 N N . GLY A 1 90 ? -9.246 9.778 5.066 1.00 77.06 90 GLY A N 1
ATOM 699 C CA . GLY A 1 90 ? -9.977 10.260 6.234 1.00 77.06 90 GLY A CA 1
ATOM 700 C C . GLY A 1 90 ? -10.013 9.274 7.401 1.00 77.06 90 GLY A C 1
ATOM 701 O O . GLY A 1 90 ? -10.948 9.323 8.202 1.00 77.06 90 GLY A O 1
ATOM 702 N N . CYS A 1 91 ? -9.034 8.372 7.490 1.00 85.06 91 CYS A N 1
ATOM 703 C CA . CYS A 1 91 ? -8.821 7.524 8.658 1.00 85.06 91 CYS A CA 1
ATOM 704 C C . CYS A 1 91 ? -7.972 8.254 9.704 1.00 85.06 91 CYS A C 1
ATOM 706 O O . CYS A 1 91 ? -7.115 9.074 9.375 1.00 85.06 91 CYS A O 1
ATOM 708 N N . THR A 1 92 ? -8.169 7.906 10.971 1.00 90.75 92 THR A N 1
ATOM 709 C CA . THR A 1 92 ? -7.196 8.207 12.026 1.00 90.75 92 THR A CA 1
ATOM 710 C C . THR A 1 92 ? -6.316 6.983 12.226 1.00 90.75 92 THR A C 1
ATOM 712 O O . THR A 1 92 ? -6.823 5.864 12.289 1.00 90.75 92 THR A O 1
ATOM 715 N N . THR A 1 93 ? -5.005 7.179 12.322 1.00 91.50 93 THR A N 1
ATOM 716 C CA . THR A 1 93 ? -4.053 6.064 12.298 1.00 91.50 93 THR A CA 1
ATOM 717 C C . THR A 1 93 ? -3.167 6.082 13.534 1.00 91.50 93 THR A C 1
ATOM 719 O O . THR A 1 93 ? -2.644 7.127 13.918 1.00 91.50 93 THR A O 1
ATOM 722 N N . THR A 1 94 ? -2.972 4.921 14.151 1.00 96.81 94 THR A N 1
ATOM 723 C CA . THR A 1 94 ? -1.889 4.690 15.115 1.00 96.81 94 THR A CA 1
ATOM 724 C C . THR A 1 94 ? -0.835 3.824 14.457 1.00 96.81 94 THR A C 1
ATOM 726 O O . THR A 1 94 ? -1.166 2.810 13.854 1.00 96.81 94 THR A O 1
ATOM 729 N N . MET A 1 95 ? 0.419 4.251 14.557 1.00 95.25 95 MET A N 1
ATOM 730 C CA . MET A 1 95 ? 1.567 3.585 13.958 1.00 95.25 95 MET A CA 1
ATOM 731 C C . MET A 1 95 ? 2.347 2.830 15.029 1.00 95.25 95 MET A C 1
ATOM 733 O O . MET A 1 95 ? 2.560 3.371 16.113 1.00 95.25 95 MET A O 1
ATOM 737 N N . VAL A 1 96 ? 2.771 1.615 14.705 1.00 95.38 96 VAL A N 1
ATOM 738 C CA . VAL A 1 96 ? 3.655 0.771 15.517 1.00 95.38 96 VAL A CA 1
ATOM 739 C C . VAL A 1 96 ? 4.715 0.134 14.619 1.00 95.38 96 VAL A C 1
ATOM 741 O O . VAL A 1 96 ? 4.532 0.057 13.399 1.00 95.38 96 VAL A O 1
ATOM 744 N N . GLU A 1 97 ? 5.831 -0.291 15.202 1.00 92.69 97 GLU A N 1
ATOM 745 C CA . GLU A 1 97 ? 7.020 -0.700 14.442 1.00 92.69 97 GLU A CA 1
ATOM 746 C C . GLU A 1 97 ? 7.197 -2.221 14.338 1.00 92.69 97 GLU A C 1
ATOM 748 O O . GLU A 1 97 ? 8.010 -2.695 13.549 1.00 92.69 97 GLU A O 1
ATOM 753 N N . ASN A 1 98 ? 6.451 -3.003 15.121 1.00 91.25 98 ASN A N 1
ATOM 754 C CA . ASN A 1 98 ? 6.546 -4.462 15.122 1.00 91.25 98 ASN A CA 1
ATOM 755 C C . ASN A 1 98 ? 5.240 -5.137 15.584 1.00 91.25 98 ASN A C 1
ATOM 757 O O . ASN A 1 98 ? 4.294 -4.491 16.049 1.00 91.25 98 ASN A O 1
ATOM 761 N N . GLY A 1 99 ? 5.187 -6.469 15.478 1.00 94.81 99 GLY A N 1
ATOM 762 C CA . GLY A 1 99 ? 4.011 -7.252 15.859 1.00 94.81 99 GLY A CA 1
ATOM 763 C C . GLY A 1 99 ? 3.710 -7.236 17.362 1.00 94.81 99 GLY A C 1
ATOM 764 O O . GLY A 1 99 ? 2.546 -7.323 17.748 1.00 94.81 99 GLY A O 1
ATOM 765 N N . ARG A 1 100 ? 4.725 -7.077 18.223 1.00 95.94 100 ARG A N 1
ATOM 766 C CA . ARG A 1 100 ? 4.547 -7.023 19.682 1.00 95.94 100 ARG A CA 1
ATOM 767 C C . ARG A 1 100 ? 3.784 -5.763 20.076 1.00 95.94 100 ARG A C 1
ATOM 769 O O . ARG A 1 100 ? 2.773 -5.861 20.768 1.00 95.94 100 ARG A O 1
ATOM 776 N N . GLU A 1 101 ? 4.224 -4.614 19.579 1.00 96.75 101 GLU A N 1
ATOM 777 C CA . GLU A 1 101 ? 3.553 -3.330 19.781 1.00 96.75 101 GLU A CA 1
ATOM 778 C C . GLU A 1 101 ? 2.128 -3.339 19.216 1.00 96.75 101 GLU A C 1
ATOM 780 O O . GLU A 1 101 ? 1.224 -2.755 19.813 1.00 96.75 101 GLU A O 1
ATOM 785 N N . ALA A 1 102 ? 1.890 -4.042 18.101 1.00 96.81 102 ALA A N 1
ATOM 786 C CA . ALA A 1 102 ? 0.548 -4.192 17.541 1.00 96.81 102 ALA A CA 1
ATOM 787 C C . ALA A 1 102 ? -0.403 -4.945 18.492 1.00 96.81 102 ALA A C 1
ATOM 789 O O . ALA A 1 102 ? -1.528 -4.496 18.729 1.00 96.81 102 ALA A O 1
ATOM 790 N N . VAL A 1 103 ? 0.055 -6.057 19.080 1.00 96.19 103 VAL A N 1
ATOM 791 C CA . VAL A 1 103 ? -0.701 -6.828 20.086 1.00 96.19 103 VAL A CA 1
ATOM 792 C C . VAL A 1 103 ? -0.967 -5.984 21.340 1.00 96.19 103 VAL A C 1
ATOM 794 O O . VAL A 1 103 ? -2.086 -5.959 21.863 1.00 96.19 103 VAL A O 1
ATOM 797 N N . GLU A 1 104 ? 0.037 -5.248 21.817 1.00 95.75 104 GLU A N 1
ATOM 798 C CA . GLU A 1 104 ? -0.099 -4.361 22.979 1.00 95.75 104 GLU A CA 1
ATOM 799 C C . GLU A 1 104 ? -1.085 -3.214 22.716 1.00 95.75 104 GLU A C 1
ATOM 801 O O . GLU A 1 104 ? -1.944 -2.917 23.551 1.00 95.75 104 GLU A O 1
ATOM 806 N N . ALA A 1 105 ? -1.030 -2.600 21.532 1.00 95.31 105 ALA A N 1
ATOM 807 C CA . ALA A 1 105 ? -1.950 -1.541 21.134 1.00 95.31 105 ALA A CA 1
ATOM 808 C C . ALA A 1 105 ? -3.412 -2.018 21.132 1.00 95.31 105 ALA A C 1
ATOM 810 O O . ALA A 1 105 ? -4.284 -1.304 21.636 1.00 95.31 105 ALA A O 1
ATOM 811 N N . LEU A 1 106 ? -3.673 -3.228 20.623 1.00 93.81 106 LEU A N 1
ATOM 812 C CA . LEU A 1 106 ? -5.008 -3.842 20.601 1.00 93.81 106 LEU A CA 1
ATOM 813 C C . LEU A 1 106 ? -5.541 -4.189 21.994 1.00 93.81 106 LEU A C 1
ATOM 815 O O . LEU A 1 106 ? -6.750 -4.141 22.217 1.00 93.81 106 LEU A O 1
ATOM 819 N N . THR A 1 107 ? -4.650 -4.481 22.943 1.00 89.44 107 THR A N 1
ATOM 820 C CA . THR A 1 107 ? -5.027 -4.701 24.347 1.00 89.44 107 THR A CA 1
ATOM 821 C C . THR A 1 107 ? -5.498 -3.401 25.005 1.00 89.44 107 THR A C 1
ATOM 823 O O . THR A 1 107 ? -6.432 -3.404 25.806 1.00 89.44 107 THR A O 1
ATOM 826 N N . ASN A 1 108 ? -4.875 -2.273 24.653 1.00 88.81 108 ASN A N 1
ATOM 827 C CA . ASN A 1 108 ? -5.181 -0.972 25.246 1.00 88.81 108 ASN A CA 1
ATOM 828 C C . ASN A 1 108 ? -6.468 -0.347 24.697 1.00 88.81 108 ASN A C 1
ATOM 830 O O . ASN A 1 108 ? -7.188 0.330 25.436 1.00 88.81 108 ASN A O 1
ATOM 834 N N . ARG A 1 109 ? -6.755 -0.523 23.402 1.00 88.50 109 ARG A N 1
ATOM 835 C CA . ARG A 1 109 ? -7.964 0.024 22.777 1.00 88.50 109 ARG A CA 1
ATOM 836 C C . ARG A 1 109 ? -8.370 -0.747 21.515 1.00 88.50 109 ARG A C 1
ATOM 838 O O . ARG A 1 109 ? -7.504 -1.248 20.800 1.00 88.50 109 ARG A O 1
ATOM 845 N N . PRO A 1 110 ? -9.669 -0.770 21.172 1.00 89.38 110 PRO A N 1
ATOM 846 C CA . PRO A 1 110 ? -10.124 -1.366 19.926 1.00 89.38 110 PRO A CA 1
ATOM 847 C C . PRO A 1 110 ? -9.771 -0.492 18.717 1.00 89.38 110 PRO A C 1
ATOM 849 O O . PRO A 1 110 ? -9.755 0.738 18.795 1.00 89.38 110 PRO A O 1
ATOM 852 N N . PHE A 1 111 ? -9.575 -1.152 17.579 1.00 94.00 111 PHE A N 1
ATOM 853 C CA . PHE A 1 111 ? -9.442 -0.535 16.262 1.00 94.00 111 PHE A CA 1
ATOM 854 C C . PHE A 1 111 ? -10.530 -1.071 15.322 1.00 94.00 111 PHE A C 1
ATOM 856 O O . PHE A 1 111 ? -11.117 -2.136 15.561 1.00 94.00 111 PHE A O 1
ATOM 863 N N . ASP A 1 112 ? -10.827 -0.316 14.266 1.00 93.44 112 ASP A N 1
ATOM 864 C CA . ASP A 1 112 ? -11.777 -0.731 13.230 1.00 93.44 112 ASP A CA 1
ATOM 865 C C . ASP A 1 112 ? -11.115 -1.667 12.216 1.00 93.44 112 ASP A C 1
ATOM 867 O O . ASP A 1 112 ? -11.756 -2.584 11.705 1.00 93.44 112 ASP A O 1
ATOM 871 N N . LEU A 1 113 ? -9.820 -1.462 11.957 1.00 96.00 113 LEU A N 1
ATOM 872 C CA . LEU A 1 113 ? -9.012 -2.292 11.073 1.00 96.00 113 LEU A CA 1
ATOM 873 C C . LEU A 1 113 ? -7.532 -2.212 11.457 1.00 96.00 113 LEU A C 1
ATOM 875 O O . LEU A 1 113 ? -7.047 -1.172 11.903 1.00 96.00 113 LEU A O 1
ATOM 879 N N . VAL A 1 114 ? -6.811 -3.307 11.247 1.00 97.81 114 VAL A N 1
ATOM 880 C CA . VAL A 1 114 ? -5.357 -3.392 11.385 1.00 97.81 114 VAL A CA 1
ATOM 881 C C . VAL A 1 114 ? -4.755 -3.649 10.007 1.00 97.81 114 VAL A C 1
ATOM 883 O O . VAL A 1 114 ? -5.155 -4.592 9.330 1.00 97.81 114 VAL A O 1
ATOM 886 N N . LEU A 1 115 ? -3.801 -2.822 9.589 1.00 97.44 115 LEU A N 1
ATOM 887 C CA . LEU A 1 115 ? -2.886 -3.111 8.488 1.00 97.44 115 LEU A CA 1
ATOM 888 C C . LEU A 1 115 ? -1.586 -3.615 9.100 1.00 97.44 115 LEU A C 1
ATOM 890 O O . LEU A 1 115 ? -0.947 -2.882 9.854 1.00 97.44 115 LEU A O 1
ATOM 894 N N . MET A 1 116 ? -1.220 -4.859 8.810 1.00 97.44 116 MET A N 1
ATOM 895 C CA . MET A 1 116 ? -0.088 -5.512 9.459 1.00 97.44 116 MET A CA 1
ATOM 896 C C . MET A 1 116 ? 0.879 -6.090 8.444 1.00 97.44 116 MET A C 1
ATOM 898 O O . MET A 1 116 ? 0.519 -6.978 7.672 1.00 97.44 116 MET A O 1
ATOM 902 N N . ASP A 1 117 ? 2.115 -5.607 8.475 1.00 94.31 117 ASP A N 1
ATOM 903 C CA . ASP A 1 117 ? 3.213 -6.198 7.729 1.00 94.31 117 ASP A CA 1
ATOM 904 C C . ASP A 1 117 ? 3.448 -7.658 8.124 1.00 94.31 117 ASP A C 1
ATOM 906 O O . ASP A 1 117 ? 3.512 -8.007 9.302 1.00 94.31 117 ASP A O 1
ATOM 910 N N . CYS A 1 118 ? 3.584 -8.534 7.132 1.00 90.00 118 CYS A N 1
ATOM 911 C CA . CYS A 1 118 ? 3.926 -9.929 7.372 1.00 90.00 118 CYS A CA 1
ATOM 912 C C . CYS A 1 118 ? 5.352 -10.106 7.896 1.00 90.00 118 CYS A C 1
ATOM 914 O O . CYS A 1 118 ? 5.602 -11.094 8.582 1.00 90.00 118 CYS A O 1
ATOM 916 N N . HIS A 1 119 ? 6.274 -9.194 7.582 1.00 86.31 119 HIS A N 1
ATOM 917 C CA . HIS A 1 119 ? 7.684 -9.311 7.944 1.00 86.31 119 HIS A CA 1
ATOM 918 C C . HIS A 1 119 ? 8.122 -8.123 8.793 1.00 86.31 119 HIS A C 1
ATOM 920 O O . HIS A 1 119 ? 8.288 -7.031 8.282 1.00 86.31 119 HIS A O 1
ATOM 926 N N . MET A 1 120 ? 8.334 -8.351 10.087 1.00 91.94 120 MET A N 1
ATOM 927 C CA . MET A 1 120 ? 8.823 -7.342 11.029 1.00 91.94 120 MET A CA 1
ATOM 928 C C . MET A 1 120 ? 9.820 -7.995 12.000 1.00 91.94 120 MET A C 1
ATOM 930 O O . MET A 1 120 ? 9.722 -9.206 12.240 1.00 91.94 120 MET A O 1
ATOM 934 N N . PRO A 1 121 ? 10.781 -7.244 12.566 1.00 72.12 121 PRO A N 1
ATOM 935 C CA . PRO A 1 121 ? 11.659 -7.738 13.620 1.00 72.12 121 PRO A CA 1
ATOM 936 C C . PRO A 1 121 ? 10.878 -8.007 14.914 1.00 72.12 121 PRO A C 1
ATOM 938 O O . PRO A 1 121 ? 9.768 -7.515 15.102 1.00 72.12 121 PRO A O 1
ATOM 941 N N . GLU A 1 122 ? 11.490 -8.779 15.820 1.00 86.56 122 GLU A N 1
ATOM 942 C CA . GLU A 1 122 ? 10.963 -9.196 17.136 1.00 86.56 122 GLU A CA 1
ATOM 943 C C . GLU A 1 122 ? 9.734 -10.113 17.091 1.00 86.56 122 GLU A C 1
ATOM 945 O O . GLU A 1 122 ? 9.758 -11.210 17.651 1.00 86.56 122 GLU A O 1
ATOM 950 N N . MET A 1 123 ? 8.672 -9.685 16.416 1.00 91.31 123 MET A N 1
ATOM 951 C CA . MET A 1 123 ? 7.467 -10.459 16.166 1.00 91.31 123 MET A CA 1
ATOM 952 C C . MET A 1 123 ? 6.928 -10.127 14.778 1.00 91.31 123 MET A C 1
ATOM 954 O O . MET A 1 123 ? 6.537 -8.990 14.510 1.00 91.31 123 MET A O 1
ATOM 958 N N . ASP A 1 124 ? 6.864 -11.146 13.924 1.00 91.56 124 ASP A N 1
ATOM 959 C CA . ASP A 1 124 ? 6.282 -11.028 12.593 1.00 91.56 124 ASP A CA 1
ATOM 960 C C . ASP A 1 124 ? 4.743 -10.940 12.633 1.00 91.56 124 ASP A C 1
ATOM 962 O O . ASP A 1 124 ? 4.093 -11.293 13.625 1.00 91.56 124 ASP A O 1
ATOM 966 N N . GLY A 1 125 ? 4.142 -10.458 11.542 1.00 93.81 125 GLY A N 1
ATOM 967 C CA . GLY A 1 125 ? 2.697 -10.231 11.479 1.00 93.81 125 GLY A CA 1
ATOM 968 C C . GLY A 1 125 ? 1.854 -11.504 11.554 1.00 93.81 125 GLY A C 1
ATOM 969 O O . GLY A 1 125 ? 0.717 -11.461 12.029 1.00 93.81 125 GLY A O 1
ATOM 970 N N . LEU A 1 126 ? 2.389 -12.650 11.120 1.00 92.56 126 LEU A N 1
ATOM 971 C CA . LEU A 1 126 ? 1.686 -13.936 11.188 1.00 92.56 126 LEU A CA 1
ATOM 972 C C . LEU A 1 126 ? 1.589 -14.415 12.643 1.00 92.56 126 LEU A C 1
ATOM 974 O O . LEU A 1 126 ? 0.513 -14.791 13.106 1.00 92.56 126 LEU A O 1
ATOM 978 N N . THR A 1 127 ? 2.695 -14.324 13.378 1.00 94.44 127 THR A N 1
ATOM 979 C CA . THR A 1 127 ? 2.795 -14.639 14.805 1.00 94.44 127 THR A CA 1
ATOM 980 C C . THR A 1 127 ? 1.930 -13.691 15.630 1.00 94.44 127 THR A C 1
ATOM 982 O O . THR A 1 127 ? 1.177 -14.144 16.492 1.00 94.44 127 THR A O 1
ATOM 985 N N . ALA A 1 128 ? 1.969 -12.388 15.333 1.00 96.50 128 ALA A N 1
ATOM 986 C CA . ALA A 1 128 ? 1.102 -11.400 15.971 1.00 96.50 128 ALA A CA 1
ATOM 987 C C . ALA A 1 128 ? -0.384 -11.715 15.742 1.00 96.50 128 ALA A C 1
ATOM 989 O O . ALA A 1 128 ? -1.166 -11.708 16.690 1.00 96.50 128 ALA A O 1
ATOM 990 N N . THR A 1 129 ? -0.770 -12.068 14.510 1.00 96.62 129 THR A N 1
ATOM 991 C CA . THR A 1 129 ? -2.154 -12.456 14.184 1.00 96.62 129 THR A CA 1
ATOM 992 C C . THR A 1 129 ? -2.595 -13.673 14.985 1.00 96.62 129 THR A C 1
ATOM 994 O O . THR A 1 129 ? -3.664 -13.639 15.589 1.00 96.62 129 THR A O 1
ATOM 997 N N . ALA A 1 130 ? -1.774 -14.725 15.043 1.00 95.19 130 ALA A N 1
ATOM 998 C CA . ALA A 1 130 ? -2.104 -15.932 15.797 1.00 95.19 130 ALA A CA 1
ATOM 999 C C . ALA A 1 130 ? -2.358 -15.628 17.286 1.00 95.19 130 ALA A C 1
ATOM 1001 O O . ALA A 1 130 ? -3.342 -16.106 17.850 1.00 95.19 130 ALA A O 1
ATOM 1002 N N . LEU A 1 131 ? -1.528 -14.773 17.896 1.00 95.25 131 LEU A N 1
ATOM 1003 C CA . LEU A 1 131 ? -1.712 -14.326 19.280 1.00 95.25 131 LEU A CA 1
ATOM 1004 C C . LEU A 1 131 ? -2.986 -13.494 19.464 1.00 95.25 131 LEU A C 1
ATOM 1006 O O . LEU A 1 131 ? -3.706 -13.698 20.439 1.00 95.25 131 LEU A O 1
ATOM 1010 N N . ILE A 1 132 ? -3.297 -12.589 18.530 1.00 95.12 132 ILE A N 1
ATOM 1011 C CA . ILE A 1 132 ? -4.541 -11.803 18.568 1.00 95.12 132 ILE A CA 1
ATOM 1012 C C . ILE A 1 132 ? -5.753 -12.738 18.521 1.00 95.12 132 ILE A C 1
ATOM 1014 O O . ILE A 1 132 ? -6.663 -12.596 19.334 1.00 95.12 132 ILE A O 1
ATOM 1018 N N . ARG A 1 133 ? -5.755 -13.742 17.634 1.00 95.44 133 ARG A N 1
ATOM 1019 C CA . ARG A 1 133 ? -6.846 -14.727 17.560 1.00 95.44 133 ARG A CA 1
ATOM 1020 C C . ARG A 1 133 ? -6.974 -15.547 18.839 1.00 95.44 133 ARG A C 1
ATOM 1022 O O . ARG A 1 133 ? -8.088 -15.772 19.305 1.00 95.44 133 ARG A O 1
ATOM 1029 N N . GLU A 1 134 ? -5.863 -15.960 19.445 1.00 93.50 134 GLU A N 1
ATOM 1030 C CA . GLU A 1 134 ? -5.886 -16.655 20.736 1.00 93.50 134 GLU A CA 1
ATOM 1031 C C . GLU A 1 134 ? -6.499 -15.781 21.844 1.00 93.50 134 GLU A C 1
ATOM 1033 O O . GLU A 1 134 ? -7.377 -16.241 22.578 1.00 93.50 134 GLU A O 1
ATOM 1038 N N . GLN A 1 135 ? -6.105 -14.507 21.928 1.00 92.00 135 GLN A N 1
ATOM 1039 C CA . GLN A 1 135 ? -6.666 -13.550 22.886 1.00 92.00 135 GLN A CA 1
ATOM 1040 C C . GLN A 1 135 ? -8.164 -13.319 22.659 1.00 92.00 135 GLN A C 1
ATOM 1042 O O . GLN A 1 135 ? -8.935 -13.282 23.618 1.00 92.00 135 GLN A O 1
ATOM 1047 N N . GLU A 1 136 ? -8.598 -13.216 21.401 1.00 92.81 136 GLU A N 1
ATOM 1048 C CA . GLU A 1 136 ? -10.012 -13.094 21.043 1.00 92.81 136 GLU A CA 1
ATOM 1049 C C . GLU A 1 136 ? -10.818 -14.316 21.496 1.00 92.81 136 GLU A C 1
ATOM 1051 O O . GLU A 1 136 ? -11.908 -14.151 22.038 1.00 92.81 136 GLU A O 1
ATOM 1056 N N . HIS A 1 137 ? -10.278 -15.529 21.343 1.00 90.75 137 HIS A N 1
ATOM 1057 C CA . HIS A 1 137 ? -10.924 -16.763 21.800 1.00 90.75 137 HIS A CA 1
ATOM 1058 C C . HIS A 1 137 ? -11.017 -16.881 23.328 1.00 90.75 137 HIS A C 1
ATOM 1060 O O . HIS A 1 137 ? -11.967 -17.481 23.832 1.00 90.75 137 HIS A O 1
ATOM 1066 N N . GLN A 1 138 ? -10.049 -16.331 24.064 1.00 90.25 138 GLN A N 1
ATOM 1067 C CA . GLN A 1 138 ? -10.023 -16.359 25.531 1.00 90.25 138 GLN A CA 1
ATOM 1068 C C . GLN A 1 138 ? -10.832 -15.220 26.176 1.00 90.25 138 GLN A C 1
ATOM 1070 O O . GLN A 1 138 ? -11.123 -15.271 27.373 1.00 90.25 138 GLN A O 1
ATOM 1075 N N . ALA A 1 139 ? -11.204 -14.190 25.411 1.00 87.19 139 ALA A N 1
ATOM 1076 C CA . ALA A 1 139 ? -11.929 -13.037 25.925 1.00 87.19 139 ALA A CA 1
ATOM 1077 C C . ALA A 1 139 ? -13.373 -13.385 26.327 1.00 87.19 139 ALA A C 1
ATOM 1079 O O . ALA A 1 139 ? -14.112 -14.042 25.597 1.00 87.19 139 ALA A O 1
ATOM 1080 N N . THR A 1 140 ? -13.827 -12.840 27.461 1.00 84.00 140 THR A N 1
ATOM 1081 C CA . THR A 1 140 ? -15.219 -12.976 27.936 1.00 84.00 140 THR A CA 1
ATOM 1082 C C . THR A 1 140 ? -16.243 -12.434 26.929 1.00 84.00 140 THR A C 1
ATOM 1084 O O . THR A 1 140 ? -17.384 -12.889 26.891 1.00 84.00 140 THR A O 1
ATOM 1087 N N . GLN A 1 141 ? -15.843 -11.449 26.119 1.00 84.00 141 GLN A N 1
ATOM 1088 C CA . GLN A 1 141 ? -16.617 -10.915 24.999 1.00 84.00 141 GLN A CA 1
ATOM 1089 C C . GLN A 1 141 ? -15.732 -10.924 23.745 1.00 84.00 141 GLN A C 1
ATOM 1091 O O . GLN A 1 141 ? -15.021 -9.946 23.502 1.00 84.00 141 GLN A O 1
ATOM 1096 N N . PRO A 1 142 ? -15.735 -12.020 22.966 1.00 81.00 142 PRO A N 1
ATOM 1097 C CA . PRO A 1 142 ? -14.902 -12.131 21.779 1.00 81.00 142 PRO A CA 1
ATOM 1098 C C . PRO A 1 142 ? -15.322 -11.079 20.750 1.00 81.00 142 PRO A C 1
ATOM 1100 O O . PRO A 1 142 ? -16.483 -11.012 20.336 1.00 81.00 142 PRO A O 1
ATOM 1103 N N . ARG A 1 143 ? -14.368 -10.250 20.326 1.00 85.06 143 ARG A N 1
ATOM 1104 C CA . ARG A 1 143 ? -14.531 -9.304 19.222 1.00 85.06 143 ARG A CA 1
ATOM 1105 C C . ARG A 1 143 ? -13.516 -9.661 18.153 1.00 85.06 143 ARG A C 1
ATOM 1107 O O . ARG A 1 143 ? -12.326 -9.574 18.403 1.00 85.06 143 ARG A O 1
ATOM 1114 N N . HIS A 1 144 ? -14.000 -9.988 16.961 1.00 91.00 144 HIS A N 1
ATOM 1115 C CA . HIS A 1 144 ? -13.128 -10.233 15.819 1.00 91.00 144 HIS A CA 1
ATOM 1116 C C . HIS A 1 144 ? -12.503 -8.922 15.330 1.00 91.00 144 HIS A C 1
ATOM 1118 O O . HIS A 1 144 ? -13.211 -8.013 14.883 1.00 91.00 144 HIS A O 1
ATOM 1124 N N . THR A 1 145 ? -11.184 -8.817 15.419 1.00 92.06 145 THR A N 1
ATOM 1125 C CA . THR A 1 145 ? -10.397 -7.705 14.884 1.00 92.06 145 THR A CA 1
ATOM 1126 C C . THR A 1 145 ? -10.145 -7.945 13.405 1.00 92.06 145 THR A C 1
ATOM 1128 O O . THR A 1 145 ? -9.613 -8.988 13.033 1.00 92.06 145 THR A O 1
ATOM 1131 N N . THR A 1 146 ? -10.499 -6.984 12.550 1.00 95.62 146 THR A N 1
ATOM 1132 C CA . THR A 1 146 ? -10.216 -7.112 11.114 1.00 95.62 146 THR A CA 1
ATOM 1133 C C . THR A 1 146 ? -8.743 -6.823 10.844 1.00 95.62 146 THR A C 1
ATOM 1135 O O . THR A 1 146 ? -8.299 -5.695 11.054 1.00 95.62 146 THR A O 1
ATOM 1138 N N . ILE A 1 147 ? -7.996 -7.822 10.373 1.00 96.88 147 ILE A N 1
ATOM 1139 C CA . ILE A 1 147 ? -6.557 -7.743 10.091 1.00 96.88 147 ILE A CA 1
ATOM 1140 C C . ILE A 1 147 ? -6.321 -7.944 8.594 1.00 96.88 147 ILE A C 1
ATOM 1142 O O . ILE A 1 147 ? -6.659 -8.981 8.028 1.00 96.88 147 ILE A O 1
ATOM 1146 N N . VAL A 1 148 ? -5.715 -6.953 7.950 1.00 96.25 148 VAL A N 1
ATOM 1147 C CA . VAL A 1 148 ? -5.310 -6.976 6.545 1.00 96.25 148 VAL A CA 1
ATOM 1148 C C . VAL A 1 148 ? -3.789 -7.079 6.477 1.00 96.25 148 VAL A C 1
ATOM 1150 O O . VAL A 1 148 ? -3.078 -6.207 6.977 1.00 96.25 148 VAL A O 1
ATOM 1153 N N . ALA A 1 149 ? -3.298 -8.127 5.824 1.00 94.12 149 ALA A N 1
ATOM 1154 C CA . ALA A 1 149 ? -1.876 -8.356 5.610 1.00 94.12 149 ALA A CA 1
ATOM 1155 C C . ALA A 1 149 ? -1.275 -7.310 4.661 1.00 94.12 149 ALA A C 1
ATOM 1157 O O . ALA A 1 149 ? -1.843 -7.063 3.599 1.00 94.12 149 ALA A O 1
ATOM 1158 N N . LEU A 1 150 ? -0.103 -6.759 4.973 1.00 90.75 150 LEU A N 1
ATOM 1159 C CA . LEU A 1 150 ? 0.742 -6.068 4.001 1.00 90.75 150 LEU A CA 1
ATOM 1160 C C . LEU A 1 150 ? 1.842 -7.040 3.561 1.00 90.75 150 LEU A C 1
ATOM 1162 O O . LEU A 1 150 ? 2.755 -7.338 4.327 1.00 90.75 150 LEU A O 1
ATOM 1166 N N . THR A 1 151 ? 1.751 -7.568 2.341 1.00 79.06 151 THR A N 1
ATOM 1167 C CA . THR A 1 151 ? 2.610 -8.677 1.881 1.00 79.06 151 THR A CA 1
ATOM 1168 C C . THR A 1 151 ? 3.647 -8.183 0.878 1.00 79.06 151 THR A C 1
ATOM 1170 O O . THR A 1 151 ? 3.340 -7.340 0.049 1.00 79.06 151 THR A O 1
ATOM 1173 N N . ALA A 1 152 ? 4.876 -8.704 0.882 1.00 67.25 152 ALA A N 1
ATOM 1174 C CA . ALA A 1 152 ? 5.878 -8.319 -0.125 1.00 67.25 152 ALA A CA 1
ATOM 1175 C C . ALA A 1 152 ? 5.587 -8.885 -1.533 1.00 67.25 152 ALA A C 1
ATOM 1177 O O . ALA A 1 152 ? 6.180 -8.434 -2.510 1.00 67.25 152 ALA A O 1
ATOM 1178 N N . ASN A 1 153 ? 4.697 -9.877 -1.648 1.00 56.25 153 ASN A N 1
ATOM 1179 C CA . ASN A 1 153 ? 4.387 -10.554 -2.903 1.00 56.25 153 ASN A CA 1
ATOM 1180 C C . ASN A 1 153 ? 2.897 -10.929 -2.989 1.00 56.25 153 ASN A C 1
ATOM 1182 O O . ASN A 1 153 ? 2.253 -11.192 -1.972 1.00 56.25 153 ASN A O 1
ATOM 1186 N N . ALA A 1 154 ? 2.343 -10.955 -4.204 1.00 54.84 154 ALA A N 1
ATOM 1187 C CA . ALA A 1 154 ? 0.932 -11.279 -4.468 1.00 54.84 154 ALA A CA 1
ATOM 1188 C C . ALA A 1 154 ? 0.713 -12.743 -4.901 1.00 54.84 154 ALA A C 1
ATOM 1190 O O . ALA A 1 154 ? -0.359 -13.086 -5.403 1.00 54.84 154 ALA A O 1
ATOM 1191 N N . LEU A 1 155 ? 1.735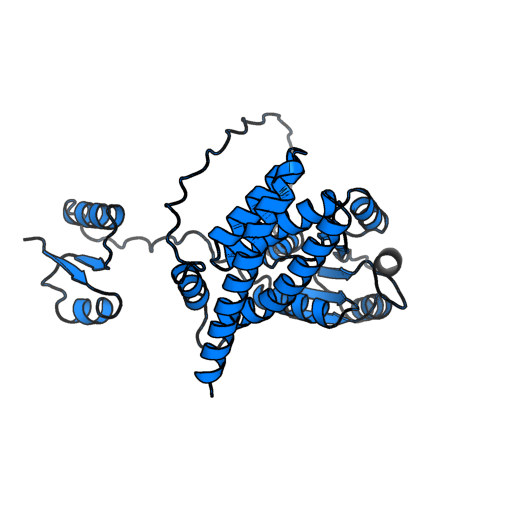 -13.597 -4.766 1.00 55.12 155 LEU A N 1
ATOM 1192 C CA . LEU A 1 155 ? 1.661 -15.004 -5.157 1.00 55.12 155 LEU A CA 1
ATOM 1193 C C . LEU A 1 155 ? 0.683 -15.782 -4.263 1.00 55.12 155 LEU A C 1
ATOM 1195 O O . LEU A 1 155 ? 0.537 -15.511 -3.071 1.00 55.12 155 LEU A O 1
ATOM 1199 N N . GLU A 1 156 ? 0.043 -16.790 -4.856 1.00 53.50 156 GLU A N 1
ATOM 1200 C CA . GLU A 1 156 ? -1.036 -17.586 -4.254 1.00 53.50 156 GLU A CA 1
ATOM 1201 C C . GLU A 1 156 ? -0.644 -18.209 -2.896 1.00 53.50 156 GLU A C 1
ATOM 1203 O O . GLU A 1 156 ? -1.443 -18.197 -1.961 1.00 53.50 156 GLU A O 1
ATOM 1208 N N . GLY A 1 157 ? 0.623 -18.612 -2.727 1.00 63.31 157 GLY A N 1
ATOM 1209 C CA . GLY A 1 157 ? 1.131 -19.190 -1.476 1.00 63.31 157 GLY A CA 1
ATOM 1210 C C . GLY A 1 157 ? 1.259 -18.211 -0.300 1.00 63.31 157 GLY A C 1
ATOM 1211 O O . GLY A 1 157 ? 1.053 -18.607 0.846 1.00 63.31 157 GLY A O 1
ATOM 1212 N N . ASP A 1 158 ? 1.546 -16.927 -0.538 1.00 66.88 158 ASP A N 1
ATOM 1213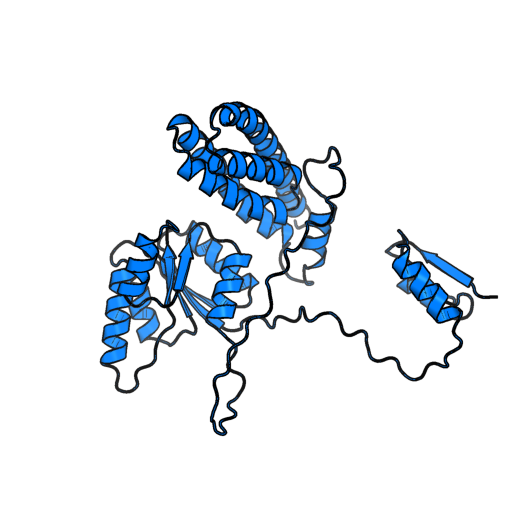 C CA . ASP A 1 158 ? 1.625 -15.940 0.553 1.00 66.88 158 ASP A CA 1
ATOM 1214 C C . ASP A 1 158 ? 0.230 -15.537 1.033 1.00 66.88 158 ASP A C 1
ATOM 1216 O O . ASP A 1 158 ? 0.000 -15.385 2.235 1.00 66.88 158 ASP A O 1
ATOM 1220 N N . ARG A 1 159 ? -0.735 -15.469 0.108 1.00 70.75 159 ARG A N 1
ATOM 1221 C CA . ARG A 1 159 ? -2.149 -15.284 0.444 1.00 70.75 159 ARG A CA 1
ATOM 1222 C C . ARG A 1 159 ? -2.660 -16.422 1.326 1.00 70.75 159 ARG A C 1
ATOM 1224 O O . ARG A 1 159 ? -3.293 -16.158 2.346 1.00 70.75 159 ARG A O 1
ATOM 1231 N N . GLU A 1 160 ? -2.393 -17.672 0.951 1.00 77.44 160 GLU A N 1
ATOM 1232 C CA . GLU A 1 160 ? -2.807 -18.844 1.733 1.00 77.44 160 GLU A CA 1
ATOM 1233 C C . GLU A 1 160 ? -2.216 -18.830 3.143 1.00 77.44 160 GLU A C 1
ATOM 1235 O O . GLU A 1 160 ? -2.939 -19.079 4.104 1.00 77.44 160 GLU A O 1
ATOM 1240 N N . ARG A 1 161 ? -0.938 -18.461 3.288 1.00 79.50 161 ARG A N 1
ATOM 1241 C CA . ARG A 1 161 ? -0.279 -18.343 4.598 1.00 79.50 161 ARG A CA 1
ATOM 1242 C C . ARG A 1 161 ? -0.909 -17.264 5.479 1.00 79.50 161 ARG A C 1
ATOM 1244 O O . ARG A 1 161 ? -1.125 -17.513 6.663 1.00 79.50 161 ARG A O 1
ATOM 1251 N N . CYS A 1 162 ? -1.243 -16.102 4.916 1.00 82.94 162 CYS A N 1
ATOM 1252 C CA . CYS A 1 162 ? -1.910 -15.024 5.655 1.00 82.94 162 CYS A CA 1
ATOM 1253 C C . CYS A 1 162 ? -3.305 -15.450 6.135 1.00 82.94 162 CYS A C 1
ATOM 1255 O O . CYS A 1 162 ? -3.653 -15.260 7.300 1.00 82.94 162 CYS A O 1
ATOM 1257 N N . LEU A 1 163 ? -4.088 -16.082 5.256 1.00 82.75 163 LEU A N 1
ATOM 1258 C CA . LEU A 1 163 ? -5.425 -16.572 5.598 1.00 82.75 163 LEU A CA 1
ATOM 1259 C C . LEU A 1 163 ? -5.374 -17.723 6.612 1.00 82.75 163 LEU A C 1
ATOM 1261 O O . LEU A 1 163 ? -6.180 -17.755 7.538 1.00 82.75 163 LEU A O 1
ATOM 1265 N N . ALA A 1 164 ? -4.408 -18.636 6.482 1.00 85.31 164 ALA A N 1
ATOM 1266 C CA . ALA A 1 164 ? -4.200 -19.729 7.431 1.00 85.31 164 ALA A CA 1
ATOM 1267 C C . ALA A 1 164 ? -3.791 -19.227 8.825 1.00 85.31 164 ALA A C 1
ATOM 1269 O O . ALA A 1 164 ? -4.176 -19.830 9.823 1.00 85.31 164 ALA A O 1
ATOM 1270 N N . ALA A 1 165 ? -3.066 -18.106 8.905 1.00 85.50 165 ALA A N 1
ATOM 1271 C CA . ALA A 1 165 ? -2.757 -17.431 10.166 1.00 85.50 165 ALA A CA 1
ATOM 1272 C C . ALA A 1 165 ? -3.966 -16.695 10.780 1.00 85.50 165 ALA A C 1
ATOM 1274 O O . ALA A 1 165 ? -3.875 -16.207 11.904 1.00 85.50 165 ALA A O 1
ATOM 1275 N N . GLY A 1 166 ? -5.098 -16.619 10.071 1.00 88.62 166 GLY A N 1
ATOM 1276 C CA . GLY A 1 166 ? -6.326 -15.982 10.544 1.00 88.62 166 GLY A CA 1
ATOM 1277 C C . GLY A 1 166 ? -6.464 -14.505 10.168 1.00 88.62 166 GLY A C 1
ATOM 1278 O O . GLY A 1 166 ? -7.277 -13.808 10.780 1.00 88.62 166 GLY A O 1
ATOM 1279 N N . MET A 1 167 ? -5.692 -14.009 9.195 1.00 93.38 167 MET A N 1
ATOM 1280 C CA . MET A 1 167 ? -5.897 -12.672 8.625 1.00 93.38 167 MET A CA 1
ATOM 1281 C C . MET A 1 167 ? -7.138 -12.657 7.723 1.00 93.38 167 MET A C 1
ATOM 1283 O O . MET A 1 167 ? -7.513 -13.664 7.125 1.00 93.38 167 MET A O 1
ATOM 1287 N N . ASP A 1 168 ? -7.781 -11.500 7.615 1.00 93.06 168 ASP A N 1
ATOM 1288 C CA . ASP A 1 168 ? -9.050 -11.335 6.909 1.00 93.06 168 ASP A CA 1
ATOM 1289 C C . ASP A 1 168 ? -8.862 -11.040 5.422 1.00 93.06 168 ASP A C 1
ATOM 1291 O O . ASP A 1 168 ? -9.684 -11.445 4.598 1.00 93.06 168 ASP A O 1
ATOM 1295 N N . ASP A 1 169 ? -7.803 -10.310 5.076 1.00 92.19 169 ASP A N 1
ATOM 1296 C CA . ASP A 1 169 ? -7.482 -9.869 3.719 1.00 92.19 169 ASP A CA 1
ATOM 1297 C C . ASP A 1 169 ? -5.978 -9.651 3.545 1.00 92.19 169 ASP A C 1
ATOM 1299 O O . ASP A 1 169 ? -5.205 -9.800 4.490 1.00 92.19 169 ASP A O 1
ATOM 1303 N N . TYR A 1 170 ? -5.573 -9.246 2.345 1.00 89.12 170 TYR A N 1
ATOM 1304 C CA . TYR A 1 170 ? -4.194 -8.895 2.042 1.00 89.12 170 TYR A CA 1
ATOM 1305 C C . TYR A 1 170 ? -4.109 -7.708 1.079 1.00 89.12 170 TYR A C 1
ATOM 1307 O O . TYR A 1 170 ? -5.030 -7.413 0.314 1.00 89.12 170 TYR A O 1
ATOM 1315 N N . LEU A 1 171 ? -2.965 -7.040 1.116 1.00 85.12 171 LEU A N 1
ATOM 1316 C CA . LEU A 1 171 ? -2.590 -5.940 0.254 1.00 85.12 171 LEU A CA 1
ATOM 1317 C C . LEU A 1 171 ? -1.107 -6.093 -0.094 1.00 85.12 171 LEU A C 1
ATOM 1319 O O . LEU A 1 171 ? -0.234 -5.977 0.765 1.00 85.12 171 LEU A O 1
ATOM 1323 N N . ALA A 1 172 ? -0.828 -6.383 -1.363 1.00 81.19 172 ALA A N 1
ATOM 1324 C CA . ALA A 1 172 ? 0.540 -6.564 -1.826 1.00 81.19 172 ALA A CA 1
ATOM 1325 C C . ALA A 1 172 ? 1.276 -5.221 -1.884 1.00 81.19 172 ALA A C 1
ATOM 1327 O O . ALA A 1 172 ? 0.763 -4.233 -2.409 1.00 81.19 172 ALA A O 1
ATOM 1328 N N . LYS A 1 173 ? 2.493 -5.201 -1.354 1.00 75.88 173 LYS A N 1
ATOM 1329 C CA . LYS A 1 173 ? 3.438 -4.099 -1.432 1.00 75.88 173 LYS A CA 1
ATOM 1330 C C . LYS A 1 173 ? 4.187 -4.170 -2.768 1.00 75.88 173 LYS A C 1
ATOM 1332 O O . LYS A 1 173 ? 4.561 -5.259 -3.202 1.00 75.88 173 LYS A O 1
ATOM 1337 N N . PRO A 1 174 ? 4.481 -3.022 -3.388 1.00 69.00 174 PRO A N 1
ATOM 1338 C CA . PRO A 1 174 ? 3.968 -1.696 -3.047 1.00 69.00 174 PRO A CA 1
ATOM 1339 C C . PRO A 1 174 ? 2.477 -1.576 -3.412 1.00 69.00 174 PRO A C 1
ATOM 1341 O O . PRO A 1 174 ? 2.052 -2.018 -4.479 1.00 69.00 174 PRO A O 1
ATOM 1344 N N . PHE A 1 175 ? 1.691 -0.938 -2.544 1.00 67.50 175 PHE A N 1
ATOM 1345 C CA . PHE A 1 175 ? 0.272 -0.674 -2.789 1.00 67.50 175 PHE A CA 1
ATOM 1346 C C . PHE A 1 175 ? 0.005 0.800 -3.091 1.00 67.50 175 PHE A C 1
ATOM 1348 O O . PHE A 1 175 ? 0.760 1.692 -2.711 1.00 67.50 175 PHE A O 1
ATOM 1355 N N . THR A 1 176 ? -1.104 1.058 -3.782 1.00 71.06 176 THR A N 1
ATOM 1356 C CA . THR A 1 176 ? -1.553 2.403 -4.166 1.00 71.06 176 THR A CA 1
ATOM 1357 C C . THR A 1 176 ? -2.695 2.889 -3.273 1.00 71.06 176 THR A C 1
ATOM 1359 O O . THR A 1 176 ? -3.381 2.093 -2.627 1.00 71.06 176 THR A O 1
ATOM 1362 N N . LEU A 1 177 ? -2.979 4.196 -3.313 1.00 67.38 177 LEU A N 1
ATOM 1363 C CA . LEU A 1 177 ? -4.151 4.781 -2.650 1.00 67.38 177 LEU A CA 1
ATOM 1364 C C . LEU A 1 177 ? -5.464 4.123 -3.113 1.00 67.38 177 LEU A C 1
ATOM 1366 O O . LEU A 1 177 ? -6.377 3.943 -2.314 1.00 67.38 177 LEU A O 1
ATOM 1370 N N . THR A 1 178 ? -5.546 3.736 -4.392 1.00 65.38 178 THR A N 1
ATOM 1371 C CA . THR A 1 178 ? -6.738 3.093 -4.972 1.00 65.38 178 THR A CA 1
ATOM 1372 C C . THR A 1 178 ? -6.929 1.689 -4.405 1.00 65.38 178 THR A C 1
ATOM 1374 O O . THR A 1 178 ? -7.987 1.389 -3.861 1.00 65.38 178 THR A O 1
ATOM 1377 N N . THR A 1 179 ? -5.882 0.860 -4.439 1.00 74.75 179 THR A N 1
ATOM 1378 C CA . THR A 1 179 ? -5.934 -0.512 -3.907 1.00 74.75 179 THR A CA 1
ATOM 1379 C C . THR A 1 179 ? -6.166 -0.527 -2.396 1.00 74.75 179 THR A C 1
ATOM 1381 O O . THR A 1 179 ? -6.906 -1.368 -1.893 1.00 74.75 179 THR A O 1
ATOM 1384 N N . LEU A 1 180 ? -5.601 0.440 -1.662 1.00 80.81 180 LEU A N 1
ATOM 1385 C CA . LEU A 1 180 ? -5.889 0.615 -0.239 1.00 80.81 180 LEU A CA 1
ATOM 1386 C C . LEU A 1 180 ? -7.360 1.000 -0.014 1.00 80.81 180 LEU A C 1
ATOM 1388 O O . LEU A 1 180 ? -8.040 0.377 0.798 1.00 80.81 180 LEU A O 1
ATOM 1392 N N . LYS A 1 181 ? -7.879 1.981 -0.764 1.00 79.19 181 LYS A N 1
ATOM 1393 C CA . LYS A 1 181 ? -9.284 2.410 -0.692 1.00 79.19 181 LYS A CA 1
ATOM 1394 C C . LYS A 1 181 ? -10.251 1.252 -0.955 1.00 79.19 181 LYS A C 1
ATOM 1396 O O . LYS A 1 181 ? -11.245 1.118 -0.245 1.00 79.19 181 LYS A O 1
ATOM 1401 N N . GLU A 1 182 ? -9.964 0.401 -1.935 1.00 81.50 182 GLU A N 1
ATOM 1402 C CA . GLU A 1 182 ? -10.775 -0.783 -2.248 1.00 81.50 182 GLU A CA 1
ATOM 1403 C C . GLU A 1 182 ? -10.818 -1.790 -1.093 1.00 81.50 182 GLU A C 1
ATOM 1405 O O . GLU A 1 182 ? -11.890 -2.301 -0.754 1.00 81.50 182 GLU A O 1
ATOM 1410 N N . VAL A 1 183 ? -9.671 -2.063 -0.460 1.00 87.25 183 VAL A N 1
ATOM 1411 C CA . VAL A 1 183 ? -9.600 -2.932 0.725 1.00 87.25 183 VAL A CA 1
ATOM 1412 C C . VAL A 1 183 ? -10.396 -2.333 1.883 1.00 87.25 183 VAL A C 1
ATOM 1414 O O . VAL A 1 183 ? -11.191 -3.036 2.509 1.00 87.25 183 VAL A O 1
ATOM 1417 N N . LEU A 1 184 ? -10.242 -1.031 2.137 1.00 88.44 184 LEU A N 1
ATOM 1418 C CA . LEU A 1 184 ? -10.982 -0.338 3.190 1.00 88.44 184 LEU A CA 1
ATOM 1419 C C . LEU A 1 184 ? -12.492 -0.374 2.932 1.00 88.44 184 LEU A C 1
ATOM 1421 O O . LEU A 1 184 ? -13.241 -0.705 3.842 1.00 88.44 184 LEU A O 1
ATOM 1425 N N . HIS A 1 185 ? -12.966 -0.144 1.703 1.00 87.00 185 HIS A N 1
ATOM 1426 C CA . HIS A 1 185 ? -14.394 -0.287 1.378 1.00 87.00 185 HIS A CA 1
ATOM 1427 C C . HIS A 1 185 ? -14.913 -1.701 1.641 1.00 87.00 185 HIS A C 1
ATOM 1429 O O . HIS A 1 185 ? -15.985 -1.874 2.226 1.00 87.00 185 HIS A O 1
ATOM 1435 N N . ARG A 1 186 ? -14.138 -2.714 1.249 1.00 88.19 186 ARG A N 1
ATOM 1436 C CA . ARG A 1 186 ? -14.508 -4.117 1.439 1.00 88.19 186 ARG A CA 1
ATOM 1437 C C . ARG A 1 186 ? -14.593 -4.505 2.916 1.00 88.19 186 ARG A C 1
ATOM 1439 O O . ARG A 1 186 ? -15.452 -5.304 3.274 1.00 88.19 186 ARG A O 1
ATOM 1446 N N . ARG A 1 187 ? -13.724 -3.951 3.765 1.00 90.44 187 ARG A N 1
ATOM 1447 C CA . ARG A 1 187 ? -13.572 -4.373 5.168 1.00 90.44 187 ARG A CA 1
ATOM 1448 C C . ARG A 1 187 ? -14.259 -3.479 6.192 1.00 90.44 187 ARG A C 1
ATOM 1450 O O . ARG A 1 187 ? -14.727 -3.983 7.204 1.00 90.44 187 ARG A O 1
ATOM 1457 N N . LEU A 1 188 ? -14.376 -2.185 5.917 1.00 85.06 188 LEU A N 1
ATOM 1458 C CA . LEU A 1 188 ? -14.971 -1.198 6.820 1.00 85.06 188 LEU A CA 1
ATOM 1459 C C . LEU A 1 188 ? -16.437 -0.886 6.510 1.00 85.06 188 LEU A C 1
ATOM 1461 O O . LEU A 1 188 ? -16.943 0.086 7.062 1.00 85.06 188 LEU A O 1
ATOM 1465 N N . SER A 1 189 ? -17.099 -1.658 5.628 1.00 58.03 189 SER A N 1
ATOM 1466 C CA . SER A 1 189 ? -18.501 -1.466 5.209 1.00 58.03 189 SER A CA 1
ATOM 1467 C C . SER A 1 189 ? -19.335 -0.808 6.312 1.00 58.03 189 SER A C 1
ATOM 1469 O O . SER A 1 189 ? -19.573 -1.400 7.366 1.00 58.03 189 SER A O 1
ATOM 1471 N N . ILE A 1 190 ? -19.672 0.463 6.069 1.00 45.34 190 ILE A N 1
ATOM 1472 C CA . ILE A 1 190 ? -20.152 1.424 7.062 1.00 45.34 190 ILE A CA 1
ATOM 1473 C C . ILE A 1 190 ? -21.300 0.791 7.848 1.00 45.34 190 ILE A C 1
ATOM 1475 O O . ILE A 1 190 ? -22.365 0.517 7.292 1.00 45.34 190 ILE A O 1
ATOM 1479 N N . LYS A 1 191 ? -21.095 0.578 9.154 1.00 35.53 191 LYS A N 1
ATOM 1480 C CA . LYS A 1 191 ? -22.184 0.297 10.094 1.00 35.53 191 LYS A CA 1
ATOM 1481 C C . LYS A 1 191 ? -23.098 1.523 10.144 1.00 35.53 191 LYS A C 1
ATOM 1483 O O . LYS A 1 191 ? -22.938 2.398 10.988 1.00 35.53 191 LYS A O 1
ATOM 1488 N N . GLY A 1 192 ? -24.063 1.587 9.232 1.00 29.98 192 GLY A N 1
ATOM 1489 C CA . GLY A 1 192 ? -25.285 2.350 9.456 1.00 29.98 192 GLY A CA 1
ATOM 1490 C C . GLY A 1 192 ? -26.037 1.770 10.666 1.00 29.98 192 GLY A C 1
ATOM 1491 O O . GLY A 1 192 ? -25.875 0.585 10.975 1.00 29.98 192 GLY A O 1
ATOM 1492 N N . PRO A 1 193 ? -26.832 2.579 11.386 1.00 29.81 193 PRO A N 1
ATOM 1493 C CA . PRO A 1 193 ? -27.532 2.132 12.584 1.00 29.81 193 PRO A CA 1
ATOM 1494 C C . PRO A 1 193 ? -28.452 0.948 12.270 1.00 29.81 193 PRO A C 1
ATOM 1496 O O . PRO A 1 193 ? -29.181 0.954 11.278 1.00 29.81 193 PRO A O 1
ATOM 1499 N N . SER A 1 194 ? -28.400 -0.060 13.146 1.00 32.78 194 SER A N 1
ATOM 1500 C CA . SER A 1 194 ? -29.200 -1.283 13.114 1.00 32.78 194 SER A CA 1
ATOM 1501 C C . SER A 1 194 ? -30.647 -1.054 12.678 1.00 32.78 194 SER A C 1
ATOM 1503 O O . SER A 1 194 ? -31.415 -0.375 13.359 1.00 32.78 194 SER A O 1
ATOM 1505 N N . ARG A 1 195 ? -31.057 -1.759 11.624 1.00 27.89 195 ARG A N 1
ATOM 1506 C CA . ARG A 1 195 ? -32.422 -2.275 11.507 1.00 27.89 195 ARG A CA 1
ATOM 1507 C C . ARG A 1 195 ? -32.360 -3.786 11.368 1.00 27.89 195 ARG A C 1
ATOM 1509 O O . ARG A 1 195 ? -32.222 -4.338 10.285 1.00 27.89 195 ARG A O 1
ATOM 1516 N N . SER A 1 196 ? -32.451 -4.437 12.517 1.00 36.16 196 SER A N 1
ATOM 1517 C CA . SER A 1 196 ? -32.955 -5.792 12.646 1.00 36.16 196 SER A CA 1
ATOM 1518 C C . SER A 1 196 ? -34.442 -5.795 12.289 1.00 36.16 196 SER A C 1
ATOM 1520 O O . SER A 1 196 ? -35.238 -5.120 12.938 1.00 36.16 196 SER A O 1
ATOM 1522 N N . THR A 1 197 ? -34.812 -6.544 11.254 1.00 27.94 197 THR A N 1
ATOM 1523 C CA . THR A 1 197 ? -36.075 -7.298 11.173 1.00 27.94 197 THR A CA 1
ATOM 1524 C C . THR A 1 197 ? -35.994 -8.283 10.001 1.00 27.94 197 THR A C 1
ATOM 1526 O O . THR A 1 197 ? -36.056 -7.896 8.844 1.00 27.94 197 THR A O 1
ATOM 1529 N N . GLU A 1 198 ? -35.768 -9.544 10.378 1.00 28.25 198 GLU A N 1
ATOM 1530 C CA . GLU A 1 198 ? -36.347 -10.784 9.833 1.00 28.25 198 GLU A CA 1
ATOM 1531 C C . GLU A 1 198 ? -36.168 -11.178 8.343 1.00 28.25 198 GLU A C 1
ATOM 1533 O O . GLU A 1 198 ? -36.562 -10.498 7.404 1.00 28.25 198 GLU A O 1
ATOM 1538 N N . ALA A 1 199 ? -35.605 -12.384 8.181 1.00 28.06 199 ALA A N 1
ATOM 1539 C CA . ALA A 1 199 ? -35.541 -13.253 6.993 1.00 28.06 199 ALA A CA 1
ATOM 1540 C C . ALA A 1 199 ? -36.926 -13.928 6.708 1.00 28.06 199 ALA A C 1
ATOM 1542 O O . ALA A 1 199 ? -37.846 -13.625 7.468 1.00 28.06 199 ALA A O 1
ATOM 1543 N N . PRO A 1 200 ? -37.134 -14.899 5.764 1.00 39.34 200 PRO A N 1
ATOM 1544 C CA . PRO A 1 200 ? -36.181 -15.648 4.913 1.00 39.34 200 PRO A CA 1
ATOM 1545 C C . PRO A 1 200 ? -36.662 -16.023 3.465 1.00 39.34 200 PRO A C 1
ATOM 1547 O O . PRO A 1 200 ? -37.797 -15.756 3.086 1.00 39.34 200 PRO A O 1
ATOM 1550 N N . LEU A 1 201 ? -35.802 -16.768 2.729 1.00 28.38 201 LEU A N 1
ATOM 1551 C CA . LEU A 1 201 ? -36.039 -17.586 1.500 1.00 28.38 201 LEU A CA 1
ATOM 1552 C C . LEU A 1 201 ? -36.163 -16.782 0.173 1.00 28.38 201 LEU A C 1
ATOM 1554 O O . LEU A 1 201 ? -36.859 -15.785 0.125 1.00 28.38 201 LEU A O 1
ATOM 1558 N N . GLN A 1 202 ? -35.532 -17.109 -0.965 1.00 26.83 202 GLN A N 1
ATOM 1559 C CA . GLN A 1 202 ? -35.167 -18.406 -1.546 1.00 26.83 202 GLN A CA 1
ATOM 1560 C C . GLN A 1 202 ? -34.141 -18.235 -2.691 1.00 26.83 202 GLN A C 1
ATOM 1562 O O . GLN A 1 202 ? -34.093 -17.211 -3.368 1.00 26.83 202 GLN A O 1
ATOM 1567 N N . SER A 1 203 ? -33.355 -19.285 -2.928 1.00 34.59 203 SER A N 1
ATOM 1568 C CA . SER A 1 203 ? -32.458 -19.453 -4.073 1.00 34.59 203 SER A CA 1
ATOM 1569 C C . SER A 1 203 ? -33.225 -19.657 -5.385 1.00 34.59 203 SER A C 1
ATOM 1571 O O . SER A 1 203 ? -33.959 -20.633 -5.501 1.00 34.59 203 SER A O 1
ATOM 1573 N N . THR A 1 204 ? -32.950 -18.842 -6.405 1.00 24.00 204 THR A N 1
ATOM 1574 C CA . THR A 1 204 ? -33.097 -19.232 -7.820 1.00 24.00 204 THR A CA 1
ATOM 1575 C C . THR A 1 204 ? -32.050 -18.531 -8.681 1.00 24.00 204 THR A C 1
ATOM 1577 O O . THR A 1 204 ? -32.111 -17.334 -8.939 1.00 24.00 204 THR A O 1
ATOM 1580 N N . THR A 1 205 ? -31.070 -19.332 -9.083 1.00 28.84 205 THR A N 1
ATOM 1581 C CA . THR A 1 205 ? -30.404 -19.397 -10.386 1.00 28.84 205 THR A CA 1
ATOM 1582 C C . THR A 1 205 ? -30.908 -18.415 -11.453 1.00 28.84 205 THR A C 1
ATOM 1584 O O . THR A 1 205 ? -32.017 -18.585 -11.948 1.00 28.84 205 THR A O 1
ATOM 1587 N N . GLN A 1 206 ? -30.053 -17.478 -11.879 1.00 24.72 206 GLN A N 1
ATOM 1588 C CA . GLN A 1 206 ? -29.751 -17.177 -13.291 1.00 24.72 206 GLN A CA 1
ATOM 1589 C C . GLN A 1 206 ? -28.755 -16.012 -13.382 1.00 24.72 206 GLN A C 1
ATOM 1591 O O . GLN A 1 206 ? -29.058 -14.878 -13.026 1.00 24.72 206 GLN A O 1
ATOM 1596 N N . ALA A 1 207 ? -27.555 -16.310 -13.880 1.00 26.25 207 ALA A N 1
ATOM 1597 C CA . ALA A 1 207 ? -26.596 -15.311 -14.331 1.00 26.25 207 ALA A CA 1
ATOM 1598 C C . ALA A 1 207 ? -27.008 -14.796 -15.724 1.00 26.25 207 ALA A C 1
ATOM 1600 O O . ALA A 1 207 ? -27.210 -15.621 -16.620 1.00 26.25 207 ALA A O 1
ATOM 1601 N N . PRO A 1 208 ? -27.094 -13.473 -15.953 1.00 25.36 208 PRO A N 1
ATOM 1602 C CA . PRO A 1 208 ? -27.059 -12.900 -17.292 1.00 25.36 208 PRO A CA 1
ATOM 1603 C C . PRO A 1 208 ? -25.603 -12.685 -17.754 1.00 25.36 208 PRO A C 1
ATOM 1605 O O . PRO A 1 208 ? -24.693 -12.623 -16.925 1.00 25.36 208 PRO A O 1
ATOM 1608 N N . PRO A 1 209 ? -25.353 -12.592 -19.071 1.00 25.55 209 PRO A N 1
ATOM 1609 C CA . PRO A 1 209 ? -24.030 -12.775 -19.655 1.00 25.55 209 PRO A CA 1
ATOM 1610 C C . PRO A 1 209 ? -23.128 -11.554 -19.456 1.00 25.55 209 PRO A C 1
ATOM 1612 O O . PRO A 1 209 ? -23.554 -10.415 -19.639 1.00 25.55 209 PRO A O 1
ATOM 1615 N N . LEU A 1 210 ? -21.848 -11.815 -19.178 1.00 28.75 210 LEU A N 1
ATOM 1616 C CA . LEU A 1 210 ? -20.754 -10.856 -19.322 1.00 28.75 210 LEU A CA 1
ATOM 1617 C C . LEU A 1 210 ? -20.676 -10.399 -20.784 1.00 28.75 210 LEU A C 1
ATOM 1619 O O . LEU A 1 210 ? -20.172 -11.115 -21.650 1.00 28.75 210 LEU A O 1
ATOM 1623 N N . GLN A 1 211 ? -21.186 -9.201 -21.056 1.00 25.06 211 GLN A N 1
ATOM 1624 C CA . GLN A 1 211 ? -20.969 -8.513 -22.318 1.00 25.06 211 GLN A CA 1
ATOM 1625 C C . GLN A 1 211 ? -19.645 -7.750 -22.216 1.00 25.06 211 GLN A C 1
ATOM 1627 O O . GLN A 1 211 ? -19.467 -6.892 -21.353 1.00 25.06 211 GLN A O 1
ATOM 1632 N N . ALA A 1 212 ? -18.693 -8.132 -23.068 1.00 28.92 212 ALA A N 1
ATOM 1633 C CA . ALA A 1 212 ? -17.372 -7.533 -23.167 1.00 28.92 212 ALA A CA 1
ATOM 1634 C C . ALA A 1 212 ? -17.473 -6.017 -23.404 1.00 28.92 212 ALA A C 1
ATOM 1636 O O . ALA A 1 212 ? -17.993 -5.578 -24.431 1.00 28.92 212 ALA A O 1
ATOM 1637 N N . ALA A 1 213 ? -16.955 -5.225 -22.465 1.00 27.55 213 ALA A N 1
ATOM 1638 C CA . ALA A 1 213 ? -16.747 -3.801 -22.673 1.00 27.55 213 ALA A CA 1
ATOM 1639 C C . ALA A 1 213 ? -15.625 -3.609 -23.706 1.00 27.55 213 ALA A C 1
ATOM 1641 O O . ALA A 1 213 ? -14.493 -4.056 -23.509 1.00 27.55 213 ALA A O 1
ATOM 1642 N N . GLN A 1 214 ? -15.964 -2.984 -24.833 1.00 25.55 214 GLN A N 1
ATOM 1643 C CA . GLN A 1 214 ? -15.006 -2.522 -25.834 1.00 25.55 214 GLN A CA 1
ATOM 1644 C C . GLN A 1 214 ? -14.250 -1.282 -25.312 1.00 25.55 214 GLN A C 1
ATOM 1646 O O . GLN A 1 214 ? -14.810 -0.527 -24.517 1.00 25.55 214 GLN A O 1
ATOM 1651 N N . PRO A 1 215 ? -12.996 -1.054 -25.744 1.00 33.31 215 PRO A N 1
ATOM 1652 C CA . PRO A 1 215 ? -12.183 0.058 -25.272 1.00 33.31 215 PRO A CA 1
ATOM 1653 C C . PRO A 1 215 ? -12.590 1.359 -25.971 1.00 33.31 215 PRO A C 1
ATOM 1655 O O . PRO A 1 215 ? -12.516 1.460 -27.199 1.00 33.31 215 PRO A O 1
ATOM 1658 N N . ASP A 1 216 ? -12.994 2.359 -25.189 1.00 27.08 216 ASP A N 1
ATOM 1659 C CA . ASP A 1 216 ? -13.193 3.713 -25.696 1.00 27.08 216 ASP A CA 1
ATOM 1660 C C . ASP A 1 216 ? -11.853 4.359 -26.074 1.00 27.08 216 ASP A C 1
ATOM 1662 O O . ASP A 1 216 ? -10.826 4.212 -25.410 1.00 27.08 216 ASP A O 1
ATOM 1666 N N . LYS A 1 217 ? -11.890 5.049 -27.215 1.00 27.09 217 LYS A N 1
ATOM 1667 C CA . LYS A 1 217 ? -10.761 5.616 -27.955 1.00 27.09 217 LYS A CA 1
ATOM 1668 C C . LYS A 1 217 ? -9.933 6.597 -27.118 1.00 27.09 217 LYS A C 1
ATOM 1670 O O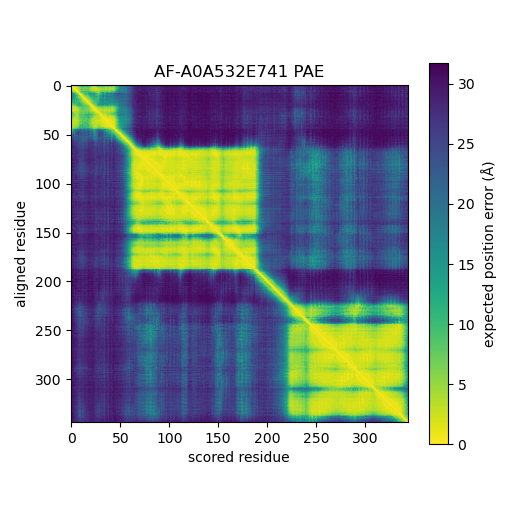 . LYS A 1 217 ? -10.425 7.647 -26.714 1.00 27.09 217 LYS A O 1
ATOM 1675 N N . ILE A 1 218 ? -8.645 6.293 -26.985 1.00 34.62 218 ILE A N 1
ATOM 1676 C CA . ILE A 1 218 ? -7.597 7.206 -26.516 1.00 34.62 218 ILE A CA 1
ATOM 1677 C C . ILE A 1 218 ? -7.327 8.234 -27.633 1.00 34.62 218 ILE A C 1
ATOM 1679 O O . ILE A 1 218 ? -7.146 7.864 -28.796 1.00 34.62 218 ILE A O 1
ATOM 1683 N N . ALA A 1 219 ? -7.361 9.527 -27.299 1.00 30.23 219 ALA A N 1
ATOM 1684 C CA . ALA A 1 219 ? -6.961 10.619 -28.191 1.00 30.23 219 ALA A CA 1
ATOM 1685 C C . ALA A 1 219 ? -5.463 10.496 -28.561 1.00 30.23 219 ALA A C 1
ATOM 1687 O O . ALA A 1 219 ? -4.699 9.954 -27.765 1.00 30.23 219 ALA A O 1
ATOM 1688 N N . PRO A 1 220 ? -5.014 10.959 -29.744 1.00 30.00 220 PRO A N 1
ATOM 1689 C CA . PRO A 1 220 ? -3.633 10.751 -30.178 1.00 30.00 220 PRO A CA 1
ATOM 1690 C C . PRO A 1 220 ? -2.637 11.415 -29.209 1.00 30.00 220 PRO A C 1
ATOM 1692 O O . PRO A 1 220 ? -2.930 12.503 -28.705 1.00 30.00 220 PRO A O 1
ATOM 1695 N N . PRO A 1 221 ? -1.470 10.795 -28.953 1.00 36.41 221 PRO A N 1
ATOM 1696 C CA . PRO A 1 221 ? -0.474 11.351 -28.049 1.00 36.41 221 PRO A CA 1
ATOM 1697 C C . PRO A 1 221 ? 0.108 12.632 -28.655 1.00 36.41 221 PRO A C 1
ATOM 1699 O O . PRO A 1 221 ? 0.630 12.621 -29.770 1.00 36.41 221 PRO A O 1
ATOM 1702 N N . GLY A 1 222 ? -0.010 13.744 -27.930 1.00 38.47 222 GLY A N 1
ATOM 1703 C CA . GLY A 1 222 ? 0.835 14.913 -28.163 1.00 38.47 222 GLY A CA 1
ATOM 1704 C C . GLY A 1 222 ? 2.270 14.629 -27.709 1.00 38.47 222 GLY A C 1
ATOM 1705 O O . GLY A 1 222 ? 2.506 13.700 -26.939 1.00 38.47 222 GLY A O 1
ATOM 1706 N N . ASP A 1 223 ? 3.221 15.444 -28.161 1.00 43.97 223 ASP A N 1
ATOM 1707 C CA . ASP A 1 223 ? 4.654 15.358 -27.810 1.00 43.97 223 ASP A CA 1
ATOM 1708 C C . ASP A 1 223 ? 4.959 15.599 -26.315 1.00 43.97 223 ASP A C 1
ATOM 1710 O O . ASP A 1 223 ? 6.111 15.515 -25.883 1.00 43.97 223 ASP A O 1
ATOM 1714 N N . ASP A 1 224 ? 3.943 15.886 -25.503 1.00 56.00 224 ASP A N 1
ATOM 1715 C CA . ASP A 1 224 ? 4.103 16.218 -24.096 1.00 56.00 224 ASP A CA 1
ATOM 1716 C C . ASP A 1 224 ? 4.295 14.954 -23.244 1.00 56.00 224 ASP A C 1
ATOM 1718 O O . ASP A 1 224 ? 3.405 14.115 -23.096 1.00 56.00 224 ASP A O 1
ATOM 1722 N N . HIS A 1 225 ? 5.472 14.844 -22.624 1.00 66.81 225 HIS A N 1
ATOM 1723 C CA . HIS A 1 225 ? 5.829 13.784 -21.670 1.00 66.81 225 HIS A CA 1
ATOM 1724 C C . HIS A 1 225 ? 4.870 13.693 -20.463 1.00 66.81 225 HIS A C 1
ATOM 1726 O O . HIS A 1 225 ? 4.773 12.651 -19.813 1.00 66.81 225 HIS A O 1
ATOM 1732 N N . VAL A 1 226 ? 4.178 14.792 -20.143 1.00 73.62 226 VAL A N 1
ATOM 1733 C CA . VAL A 1 226 ? 3.242 14.915 -19.021 1.00 73.62 226 VAL A CA 1
ATOM 1734 C C . VAL A 1 226 ? 2.020 15.724 -19.452 1.00 73.62 226 VAL A C 1
ATOM 1736 O O . VAL A 1 226 ? 2.149 16.831 -19.970 1.00 73.62 226 VAL A O 1
ATOM 1739 N N . ASP A 1 227 ? 0.831 15.217 -19.143 1.00 72.50 227 ASP A N 1
ATOM 1740 C CA . ASP A 1 227 ? -0.431 15.930 -19.286 1.00 72.50 227 ASP A CA 1
ATOM 1741 C C . ASP A 1 227 ? -0.626 16.945 -18.146 1.00 72.50 227 ASP A C 1
ATOM 1743 O O . ASP A 1 227 ? -1.026 16.625 -17.021 1.00 72.50 227 ASP A O 1
ATOM 1747 N N . LEU A 1 228 ? -0.374 18.214 -18.462 1.00 65.50 228 LEU A N 1
ATOM 1748 C CA . LEU A 1 228 ? -0.570 19.343 -17.553 1.00 65.50 228 LEU A CA 1
ATOM 1749 C C . LEU A 1 228 ? -2.034 19.505 -17.103 1.00 65.50 228 LEU A C 1
ATOM 1751 O O . LEU A 1 228 ? -2.276 20.012 -16.004 1.00 65.50 228 LEU A O 1
ATOM 1755 N N . ASN A 1 229 ?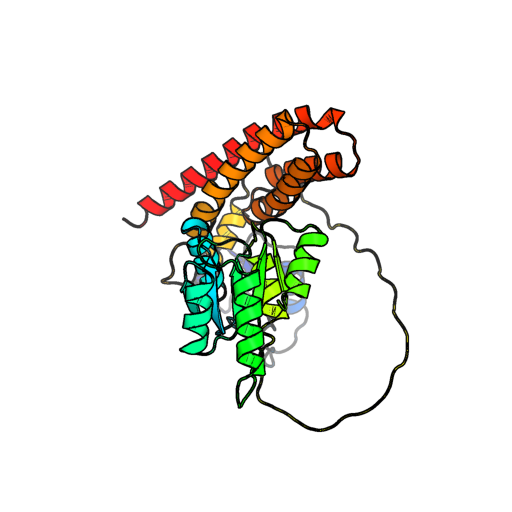 -3.017 19.054 -17.893 1.00 60.25 229 ASN A N 1
ATOM 1756 C CA . ASN A 1 229 ? -4.430 19.112 -17.505 1.00 60.25 229 ASN A CA 1
ATOM 1757 C C . ASN A 1 229 ? -4.746 18.096 -16.403 1.00 60.25 229 ASN A C 1
ATOM 1759 O O . ASN A 1 229 ? -5.534 18.391 -15.502 1.00 60.25 229 ASN A O 1
ATOM 1763 N N . ALA A 1 230 ? -4.092 16.930 -16.416 1.00 61.31 230 ALA A N 1
ATOM 1764 C CA . ALA A 1 230 ? -4.204 15.950 -15.338 1.00 61.31 230 ALA A CA 1
ATOM 1765 C C . ALA A 1 230 ? -3.679 16.525 -14.011 1.00 61.31 230 ALA A C 1
ATOM 1767 O O . ALA A 1 230 ? -4.309 16.373 -12.964 1.00 61.31 230 ALA A O 1
ATOM 1768 N N . TRP A 1 231 ? -2.577 17.277 -14.048 1.00 67.81 231 TRP A N 1
ATOM 1769 C CA . TRP A 1 231 ? -2.048 17.971 -12.869 1.00 67.81 231 TRP A CA 1
ATOM 1770 C C . TRP A 1 231 ? -2.965 19.087 -12.373 1.00 67.81 231 TRP A C 1
ATOM 1772 O O . TRP A 1 231 ? -3.163 19.232 -11.165 1.00 67.81 231 TRP A O 1
ATOM 1782 N N . GLN A 1 232 ? -3.580 19.844 -13.283 1.00 61.09 232 GLN A N 1
ATOM 1783 C CA . GLN A 1 232 ? -4.599 20.831 -12.922 1.00 61.09 232 GLN A CA 1
ATOM 1784 C C . GLN A 1 232 ? -5.832 20.175 -12.293 1.00 61.09 232 GLN A C 1
ATOM 1786 O O . GLN A 1 232 ? -6.359 20.705 -11.319 1.00 61.09 232 GLN A O 1
ATOM 1791 N N . ALA A 1 233 ? -6.257 19.005 -12.772 1.00 57.69 233 ALA A N 1
ATOM 1792 C CA . ALA A 1 233 ? -7.355 18.248 -12.174 1.00 57.69 233 ALA A CA 1
ATOM 1793 C C . ALA A 1 233 ? -7.021 17.750 -10.755 1.00 57.69 233 ALA A C 1
ATOM 1795 O O . ALA A 1 233 ? -7.886 17.776 -9.880 1.00 57.69 233 ALA A O 1
ATOM 1796 N N . ILE A 1 234 ? -5.769 17.349 -10.500 1.00 58.06 234 ILE A N 1
ATOM 1797 C CA . ILE A 1 234 ? -5.295 16.986 -9.153 1.00 58.06 234 ILE A CA 1
ATOM 1798 C C . ILE A 1 234 ? -5.302 18.216 -8.233 1.00 58.06 234 ILE A C 1
ATOM 1800 O O . ILE A 1 234 ? -5.831 18.147 -7.123 1.00 58.06 234 ILE A O 1
ATOM 1804 N N . ARG A 1 235 ? -4.798 19.364 -8.705 1.00 62.44 235 ARG A N 1
ATOM 1805 C CA . ARG A 1 235 ? -4.816 20.634 -7.953 1.00 62.44 235 ARG A CA 1
ATOM 1806 C C . ARG A 1 235 ? -6.237 21.151 -7.701 1.00 62.44 235 ARG A C 1
ATOM 1808 O O . ARG A 1 235 ? -6.520 21.643 -6.617 1.00 62.44 235 ARG A O 1
ATOM 1815 N N . ALA A 1 236 ? -7.162 20.987 -8.646 1.00 56.62 236 ALA A N 1
ATOM 1816 C CA . ALA A 1 236 ? -8.556 21.424 -8.513 1.00 56.62 236 ALA A CA 1
ATOM 1817 C C . ALA A 1 236 ? -9.340 20.668 -7.423 1.00 56.62 236 ALA A C 1
ATOM 1819 O O . ALA A 1 236 ? -10.396 21.126 -6.991 1.00 56.62 236 ALA A O 1
ATOM 1820 N N . ARG A 1 237 ? -8.827 19.519 -6.964 1.00 55.28 237 ARG A N 1
ATOM 1821 C CA . ARG A 1 237 ? -9.385 18.749 -5.840 1.00 55.28 237 ARG A CA 1
ATOM 1822 C C . ARG A 1 237 ? -8.855 19.209 -4.477 1.00 55.28 237 ARG A C 1
ATOM 1824 O O . ARG A 1 237 ? -9.321 18.717 -3.450 1.00 55.28 237 ARG A O 1
ATOM 1831 N N . GLN A 1 238 ? -7.902 20.141 -4.450 1.00 52.06 238 GLN A N 1
ATOM 1832 C CA . GLN A 1 238 ? -7.340 20.699 -3.224 1.00 52.06 238 GLN A CA 1
ATOM 1833 C C . GLN A 1 238 ? -8.369 21.593 -2.521 1.00 52.06 238 GLN A C 1
ATOM 1835 O O . GLN A 1 238 ? -8.946 22.504 -3.114 1.00 52.06 238 GLN A O 1
ATOM 1840 N N . ARG A 1 239 ? -8.596 21.341 -1.227 1.00 49.41 239 ARG A N 1
ATOM 1841 C CA . ARG A 1 239 ? -9.447 22.191 -0.386 1.00 49.41 239 ARG A CA 1
ATOM 1842 C C . ARG A 1 239 ? -8.651 23.407 0.113 1.00 49.41 239 ARG A C 1
ATOM 1844 O O . ARG A 1 239 ? -7.462 23.260 0.406 1.00 49.41 239 ARG A O 1
ATOM 1851 N N . PRO A 1 240 ? -9.281 24.586 0.277 1.00 41.91 240 PRO A N 1
ATOM 1852 C CA . PRO A 1 240 ? -8.623 25.741 0.883 1.00 41.91 240 PRO A CA 1
ATOM 1853 C C . PRO A 1 240 ? -8.073 25.389 2.274 1.00 41.91 240 PRO A C 1
ATOM 1855 O O . PRO A 1 240 ? -8.817 24.894 3.119 1.00 41.91 240 PRO A O 1
ATOM 1858 N N . GLY A 1 241 ? -6.778 25.627 2.507 1.00 44.16 241 GLY A N 1
ATOM 1859 C CA . GLY A 1 241 ? -6.114 25.379 3.796 1.00 44.16 241 GLY A CA 1
ATOM 1860 C C . GLY A 1 241 ? -5.425 24.014 3.964 1.00 44.16 241 GLY A C 1
ATOM 1861 O O . GLY A 1 241 ? -4.894 23.758 5.039 1.00 44.16 241 GLY A O 1
ATOM 1862 N N . GLN A 1 242 ? -5.396 23.149 2.940 1.00 49.75 242 GLN A N 1
ATOM 1863 C CA . GLN A 1 242 ? -4.624 21.890 2.942 1.0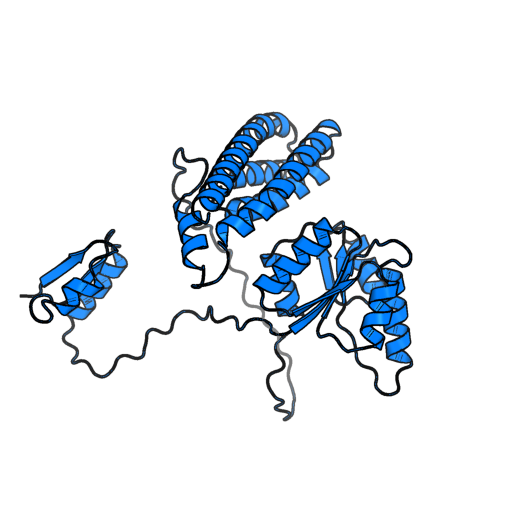0 49.75 242 GLN A CA 1
ATOM 1864 C C . GLN A 1 242 ? -3.355 21.977 2.067 1.00 49.75 242 GLN A C 1
ATOM 1866 O O . GLN A 1 242 ? -3.345 22.753 1.105 1.00 49.75 242 GLN A O 1
ATOM 1871 N N . PRO A 1 243 ? -2.293 21.191 2.364 1.00 54.69 243 PRO A N 1
ATOM 1872 C CA . PRO A 1 243 ? -1.064 21.172 1.566 1.00 54.69 243 PRO A CA 1
ATOM 1873 C C . PRO A 1 243 ? -1.326 20.730 0.116 1.00 54.69 243 PRO A C 1
ATOM 1875 O O . PRO A 1 243 ? -2.255 19.965 -0.145 1.00 54.69 243 PRO A O 1
ATOM 1878 N N . ASP A 1 244 ? -0.513 21.228 -0.822 1.00 69.12 244 ASP A N 1
ATOM 1879 C CA . ASP A 1 244 ? -0.643 20.968 -2.265 1.00 69.12 244 ASP A CA 1
ATOM 1880 C C . ASP A 1 244 ? -0.654 19.456 -2.552 1.00 69.12 244 ASP A C 1
ATOM 1882 O O . ASP A 1 244 ? 0.340 18.751 -2.353 1.00 69.12 244 ASP A O 1
ATOM 1886 N N . LEU A 1 245 ? -1.813 18.955 -2.998 1.00 63.62 245 LEU A N 1
ATOM 1887 C CA . LEU A 1 245 ? -2.048 17.533 -3.261 1.00 63.62 245 LEU A CA 1
ATOM 1888 C C . LEU A 1 245 ? -1.148 17.005 -4.377 1.00 63.62 245 LEU A C 1
ATOM 1890 O O . LEU A 1 245 ? -0.705 15.859 -4.304 1.00 63.62 245 LEU A O 1
ATOM 1894 N N . LEU A 1 246 ? -0.849 17.832 -5.384 1.00 70.81 246 LEU A N 1
ATOM 1895 C CA . LEU A 1 246 ? 0.085 17.459 -6.438 1.00 70.81 246 LEU A CA 1
ATOM 1896 C C . LEU A 1 246 ? 1.500 17.392 -5.870 1.00 70.81 246 LEU A C 1
ATOM 1898 O O . LEU A 1 246 ? 2.193 16.409 -6.104 1.00 70.81 246 LEU A O 1
ATOM 1902 N N . HIS A 1 247 ? 1.912 18.384 -5.078 1.00 73.81 247 HIS A N 1
ATOM 1903 C CA . HIS A 1 247 ? 3.221 18.359 -4.424 1.00 73.81 247 HIS A CA 1
ATOM 1904 C C . HIS A 1 247 ? 3.387 17.095 -3.565 1.00 73.81 247 HIS A C 1
ATOM 1906 O O . HIS A 1 247 ? 4.390 16.394 -3.687 1.00 73.81 247 HIS A O 1
ATOM 1912 N N . LYS A 1 248 ? 2.380 16.750 -2.752 1.00 66.62 248 LYS A N 1
ATOM 1913 C CA . LYS A 1 248 ? 2.387 15.535 -1.923 1.00 66.62 248 LYS A CA 1
ATOM 1914 C C . LYS A 1 248 ? 2.454 14.268 -2.788 1.00 66.62 248 LYS A C 1
ATOM 1916 O O . LYS A 1 248 ? 3.304 13.413 -2.549 1.00 66.62 248 LYS A O 1
ATOM 1921 N N . ALA A 1 249 ? 1.635 14.167 -3.836 1.00 66.38 249 ALA A N 1
ATOM 1922 C CA . ALA A 1 249 ? 1.636 13.020 -4.745 1.00 66.38 249 ALA A CA 1
ATOM 1923 C C . ALA A 1 249 ? 2.982 12.842 -5.474 1.00 66.38 249 ALA A C 1
ATOM 1925 O O . ALA A 1 249 ? 3.512 11.733 -5.529 1.00 66.38 249 ALA A O 1
ATOM 1926 N N . LEU A 1 250 ? 3.576 13.932 -5.969 1.00 77.69 250 LEU A N 1
ATOM 1927 C CA . LEU A 1 250 ? 4.879 13.908 -6.636 1.00 77.69 250 LEU A CA 1
ATOM 1928 C C . LEU A 1 250 ? 6.012 13.551 -5.667 1.00 77.69 250 LEU A C 1
ATOM 1930 O O . LEU A 1 250 ? 6.872 12.745 -6.022 1.00 77.69 250 LEU A O 1
ATOM 1934 N N . SER A 1 251 ? 6.000 14.081 -4.436 1.00 72.44 251 SER A N 1
ATOM 1935 C CA . SER A 1 251 ? 7.007 13.734 -3.422 1.00 72.44 251 SE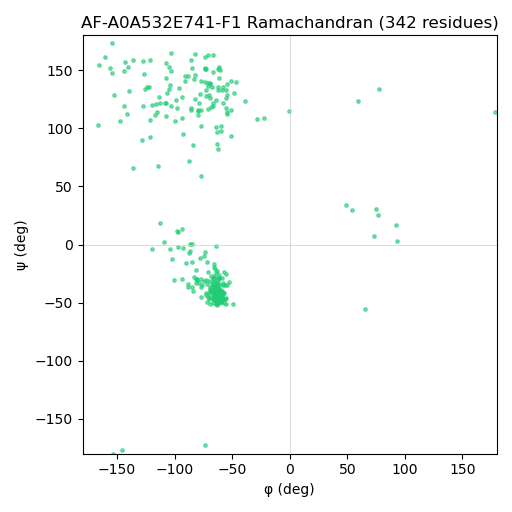R A CA 1
ATOM 1936 C C . SER A 1 251 ? 6.987 12.255 -3.030 1.00 72.44 251 SER A C 1
ATOM 1938 O O . SER A 1 251 ? 8.030 11.711 -2.685 1.00 72.44 251 SER A O 1
ATOM 1940 N N . LEU A 1 252 ? 5.824 11.600 -3.122 1.00 69.00 252 LEU A N 1
ATOM 1941 C CA . LEU A 1 252 ? 5.662 10.174 -2.822 1.00 69.00 252 LEU A CA 1
ATOM 1942 C C . LEU A 1 252 ? 6.023 9.290 -4.020 1.00 69.00 252 LEU A C 1
ATOM 1944 O O . LEU A 1 252 ? 6.648 8.244 -3.861 1.00 69.00 252 LEU A O 1
ATOM 1948 N N . TYR A 1 253 ? 5.643 9.707 -5.227 1.00 78.62 253 TYR A N 1
ATOM 1949 C CA . TYR A 1 253 ? 5.893 8.934 -6.438 1.00 78.62 253 TYR A CA 1
ATOM 1950 C C . TYR A 1 253 ? 7.370 8.896 -6.824 1.00 78.62 253 TYR A C 1
ATOM 1952 O O . TYR A 1 253 ? 7.864 7.849 -7.224 1.00 78.62 253 TYR A O 1
ATOM 1960 N N . LEU A 1 254 ? 8.088 10.017 -6.714 1.00 81.12 254 LEU A N 1
ATOM 1961 C CA . LEU A 1 254 ? 9.448 10.133 -7.246 1.00 81.12 254 LEU A CA 1
ATOM 1962 C C . LEU A 1 254 ? 10.448 9.126 -6.640 1.00 81.12 254 LEU A C 1
ATOM 1964 O O . LEU A 1 254 ? 11.093 8.429 -7.426 1.00 81.12 254 LEU A O 1
ATOM 1968 N N . PRO A 1 255 ? 10.558 8.969 -5.303 1.00 76.81 255 PRO A N 1
ATOM 1969 C CA . PRO A 1 255 ? 11.448 7.965 -4.714 1.00 76.81 255 PRO A CA 1
ATOM 1970 C C . PRO A 1 255 ? 11.057 6.537 -5.105 1.00 76.81 255 PRO A C 1
ATOM 1972 O O . PRO A 1 255 ? 11.916 5.688 -5.343 1.00 76.81 255 PRO A O 1
ATOM 1975 N N . HIS A 1 256 ? 9.751 6.277 -5.198 1.00 77.44 256 HIS A N 1
ATOM 1976 C CA . HIS A 1 256 ? 9.225 4.978 -5.590 1.00 77.44 256 HIS A CA 1
ATOM 1977 C C . HIS A 1 256 ? 9.577 4.640 -7.045 1.00 77.44 256 HIS A C 1
ATOM 1979 O O . HIS A 1 256 ? 10.106 3.566 -7.321 1.00 77.44 256 HIS A O 1
ATOM 1985 N N . ALA A 1 257 ? 9.349 5.580 -7.960 1.00 78.88 257 ALA A N 1
ATOM 1986 C CA . ALA A 1 257 ? 9.659 5.445 -9.375 1.00 78.88 257 ALA A CA 1
ATOM 1987 C C . ALA A 1 257 ? 11.162 5.202 -9.608 1.00 78.88 257 ALA A C 1
ATOM 1989 O O . ALA A 1 257 ? 11.531 4.351 -10.415 1.00 78.88 257 ALA A O 1
ATOM 1990 N N . ASP A 1 258 ? 12.039 5.888 -8.864 1.00 79.50 258 ASP A N 1
ATOM 1991 C CA . ASP A 1 258 ? 13.487 5.655 -8.930 1.00 79.50 258 ASP A CA 1
ATOM 1992 C C . ASP A 1 258 ? 13.862 4.231 -8.493 1.00 79.50 258 ASP A C 1
ATOM 1994 O O . ASP A 1 258 ? 14.624 3.548 -9.182 1.00 79.50 258 ASP A O 1
ATOM 1998 N N . ALA A 1 259 ? 13.306 3.763 -7.371 1.00 76.50 259 ALA A N 1
ATOM 1999 C CA . ALA A 1 259 ? 13.559 2.416 -6.868 1.00 76.50 259 ALA A CA 1
ATOM 2000 C C . ALA A 1 259 ? 13.071 1.341 -7.853 1.00 76.50 259 ALA A C 1
ATOM 2002 O O . ALA A 1 259 ? 13.802 0.389 -8.136 1.00 76.50 259 ALA A O 1
ATOM 2003 N N . GLN A 1 260 ? 11.874 1.512 -8.423 1.00 83.88 260 GLN A N 1
ATOM 2004 C CA . GLN A 1 260 ? 11.316 0.578 -9.403 1.00 83.88 260 GLN A CA 1
ATOM 2005 C C . GLN A 1 260 ? 12.121 0.548 -10.703 1.00 83.88 260 GLN A C 1
ATOM 2007 O O . GLN A 1 260 ? 12.322 -0.528 -11.261 1.00 83.88 260 GLN A O 1
ATOM 2012 N N . LEU A 1 261 ? 12.656 1.685 -11.160 1.00 87.69 261 LEU A N 1
ATOM 2013 C CA . LEU A 1 261 ? 13.528 1.710 -12.335 1.00 87.69 261 LEU A CA 1
ATOM 2014 C C . LEU A 1 261 ? 14.813 0.898 -12.103 1.00 87.69 261 LEU A C 1
ATOM 2016 O O . LEU A 1 261 ? 15.227 0.146 -12.984 1.00 87.69 261 LEU A O 1
ATOM 2020 N N . ILE A 1 262 ? 15.423 1.007 -10.918 1.00 83.19 262 ILE A N 1
ATOM 2021 C CA . ILE A 1 262 ? 16.614 0.219 -10.559 1.00 83.19 262 ILE A CA 1
ATOM 2022 C C . ILE A 1 262 ? 16.277 -1.276 -10.526 1.00 83.19 262 ILE A C 1
ATOM 2024 O O . ILE A 1 262 ? 16.997 -2.078 -11.123 1.00 83.19 262 ILE A O 1
ATOM 2028 N N . GLN A 1 263 ? 15.174 -1.651 -9.870 1.00 78.62 263 GLN A N 1
ATOM 2029 C CA . GLN A 1 263 ? 14.716 -3.044 -9.804 1.00 78.62 263 GLN A CA 1
ATOM 2030 C C . GLN A 1 263 ? 14.402 -3.607 -11.193 1.00 78.62 263 GLN A C 1
ATOM 2032 O O . GLN A 1 263 ? 14.776 -4.735 -11.499 1.00 78.62 263 GLN A O 1
ATOM 2037 N N . LEU A 1 264 ? 13.796 -2.807 -12.073 1.00 86.88 264 LEU A N 1
ATOM 2038 C CA . LEU A 1 264 ? 13.525 -3.197 -13.452 1.00 86.88 264 LEU A CA 1
ATOM 2039 C C . LEU A 1 264 ? 14.824 -3.499 -14.206 1.00 86.88 264 LEU A C 1
ATOM 2041 O O . LEU A 1 264 ? 14.934 -4.538 -14.852 1.00 86.88 264 LEU A O 1
ATOM 2045 N N . GLN A 1 265 ? 15.828 -2.625 -14.094 1.00 85.75 265 GLN A N 1
ATOM 2046 C CA . GLN A 1 265 ? 17.132 -2.828 -14.732 1.00 85.75 265 GLN A CA 1
ATOM 2047 C C . GLN A 1 265 ? 17.845 -4.084 -14.206 1.00 85.75 265 GLN A C 1
ATOM 2049 O O . GLN A 1 265 ? 18.456 -4.814 -14.986 1.00 85.75 265 GLN A O 1
ATOM 2054 N N . GLN A 1 266 ? 17.743 -4.363 -12.903 1.00 85.56 266 GLN A N 1
ATOM 2055 C CA . GLN A 1 266 ? 18.290 -5.578 -12.291 1.00 85.56 266 GLN A CA 1
ATOM 2056 C C . GLN A 1 266 ? 17.561 -6.839 -12.768 1.00 85.56 266 GLN A C 1
ATOM 2058 O O . GLN A 1 266 ? 18.213 -7.795 -13.186 1.00 85.56 266 GLN A O 1
ATOM 2063 N N . ALA A 1 267 ? 16.226 -6.825 -12.773 1.00 86.56 267 ALA A N 1
ATOM 2064 C CA . ALA A 1 267 ? 15.406 -7.936 -13.249 1.00 86.56 267 ALA A CA 1
ATOM 2065 C C . ALA A 1 267 ? 15.691 -8.251 -14.725 1.00 86.56 267 ALA A C 1
ATOM 2067 O O . ALA A 1 267 ? 15.807 -9.414 -15.104 1.00 86.56 267 ALA A O 1
ATOM 2068 N N . MET A 1 268 ? 15.901 -7.224 -15.551 1.00 85.12 268 MET A N 1
ATOM 2069 C CA . MET A 1 268 ? 16.328 -7.399 -16.939 1.00 85.12 268 MET A CA 1
ATOM 2070 C C . MET A 1 268 ? 17.717 -8.031 -17.063 1.00 85.12 268 MET A C 1
ATOM 2072 O O . MET A 1 268 ? 17.891 -8.949 -17.861 1.00 85.12 268 MET A O 1
ATOM 2076 N N . ALA A 1 269 ? 18.699 -7.566 -16.284 1.00 86.94 269 ALA A N 1
ATOM 2077 C CA . ALA A 1 269 ? 20.051 -8.126 -16.300 1.00 86.94 269 ALA A CA 1
ATOM 2078 C C . ALA A 1 269 ? 20.078 -9.594 -15.836 1.00 86.94 269 ALA A C 1
ATOM 2080 O O . ALA A 1 269 ? 20.877 -10.383 -16.335 1.00 86.94 269 ALA A O 1
ATOM 2081 N N . GLY A 1 270 ? 19.188 -9.960 -14.908 1.00 87.06 270 GLY A N 1
ATOM 2082 C CA . GLY A 1 270 ? 18.995 -11.329 -14.429 1.00 87.06 270 GLY A CA 1
ATOM 2083 C C . GLY A 1 270 ? 18.051 -12.191 -15.276 1.00 87.06 270 GLY A C 1
ATOM 2084 O O . GLY A 1 270 ? 17.828 -13.342 -14.915 1.00 87.06 270 GLY A O 1
ATOM 2085 N N . ALA A 1 271 ? 17.489 -11.658 -16.371 1.00 85.50 271 ALA A N 1
ATOM 2086 C CA . ALA A 1 271 ? 16.460 -12.309 -17.191 1.00 85.50 271 ALA A CA 1
ATOM 2087 C C . ALA A 1 271 ? 15.214 -12.786 -16.403 1.00 85.50 271 ALA A C 1
ATOM 2089 O O . ALA A 1 271 ? 14.539 -13.738 -16.800 1.00 85.50 271 ALA A O 1
ATOM 2090 N N . ASP A 1 272 ? 14.872 -12.107 -15.304 1.00 87.31 272 ASP A N 1
ATOM 2091 C CA . ASP A 1 272 ? 13.690 -12.396 -14.488 1.00 87.31 272 ASP A CA 1
ATOM 2092 C C . ASP A 1 272 ? 12.439 -11.721 -15.070 1.00 87.31 272 ASP A C 1
ATOM 2094 O O . ASP A 1 272 ? 12.029 -10.617 -14.700 1.00 87.31 272 ASP A O 1
ATOM 2098 N N . ILE A 1 273 ? 11.809 -12.422 -16.010 1.00 86.00 273 ILE A N 1
ATOM 2099 C CA . ILE A 1 273 ? 10.638 -11.937 -16.748 1.00 86.00 273 ILE A CA 1
ATOM 2100 C C . ILE A 1 273 ? 9.414 -11.731 -15.842 1.00 86.00 273 ILE A C 1
ATOM 2102 O O . ILE A 1 273 ? 8.583 -10.866 -16.130 1.00 86.00 273 ILE A O 1
ATOM 2106 N N . GLN A 1 274 ? 9.288 -12.486 -14.744 1.00 83.12 274 GLN A N 1
ATOM 2107 C CA . GLN A 1 274 ? 8.157 -12.334 -13.821 1.00 83.12 274 GLN A CA 1
ATOM 2108 C C . GLN A 1 274 ? 8.277 -11.049 -13.004 1.00 83.12 274 GLN A C 1
ATOM 2110 O O . GLN A 1 274 ? 7.290 -10.316 -12.864 1.00 83.12 274 GLN A O 1
ATOM 2115 N N . SER A 1 275 ? 9.484 -10.727 -12.539 1.00 80.25 275 SER A N 1
ATOM 2116 C CA . SER A 1 275 ? 9.744 -9.456 -11.864 1.00 80.25 275 SER A CA 1
ATOM 2117 C C . SER A 1 275 ? 9.545 -8.271 -12.810 1.00 80.25 275 SER A C 1
ATOM 2119 O O . SER A 1 275 ? 8.844 -7.324 -12.452 1.00 80.25 275 SER A O 1
ATOM 2121 N N . VAL A 1 276 ? 10.036 -8.347 -14.058 1.00 86.38 276 VAL A N 1
ATOM 2122 C CA . VAL A 1 276 ? 9.810 -7.282 -15.059 1.00 86.38 276 VAL A CA 1
ATOM 2123 C C . VAL A 1 276 ? 8.316 -7.056 -15.313 1.00 86.38 276 VAL A C 1
ATOM 2125 O O . VAL A 1 276 ? 7.851 -5.916 -15.291 1.00 86.38 276 VAL A O 1
ATOM 2128 N N . LYS A 1 277 ? 7.536 -8.130 -15.482 1.00 84.06 277 LYS A N 1
ATOM 2129 C CA . LYS A 1 277 ? 6.079 -8.046 -15.663 1.00 84.06 277 LYS A CA 1
ATOM 2130 C C . LYS A 1 277 ? 5.390 -7.366 -14.479 1.00 84.06 277 LYS A C 1
ATOM 2132 O O . LYS A 1 277 ? 4.521 -6.520 -14.681 1.00 84.06 277 LYS A O 1
ATOM 2137 N N . THR A 1 278 ? 5.763 -7.747 -13.260 1.00 79.25 278 THR A N 1
ATOM 2138 C CA . THR A 1 278 ? 5.163 -7.221 -12.025 1.00 79.25 278 THR A CA 1
ATOM 2139 C C . THR A 1 278 ? 5.436 -5.728 -11.873 1.00 79.25 278 THR A C 1
ATOM 2141 O O . THR A 1 278 ? 4.507 -4.953 -11.638 1.00 79.25 278 THR A O 1
ATOM 2144 N N . ILE A 1 279 ? 6.685 -5.309 -12.092 1.00 81.25 279 ILE A N 1
ATOM 2145 C CA . ILE A 1 279 ? 7.081 -3.896 -12.048 1.00 81.25 279 ILE A CA 1
ATOM 2146 C C . ILE A 1 279 ? 6.335 -3.100 -13.126 1.00 81.25 279 ILE A C 1
ATOM 2148 O O . ILE A 1 279 ? 5.783 -2.039 -12.841 1.00 81.25 279 ILE A O 1
ATOM 2152 N N . ALA A 1 280 ? 6.242 -3.632 -14.348 1.00 84.44 280 ALA A N 1
ATOM 2153 C CA . ALA A 1 280 ? 5.547 -2.970 -15.447 1.00 84.44 280 ALA A CA 1
ATOM 2154 C C . ALA A 1 280 ? 4.039 -2.795 -15.184 1.00 84.44 280 ALA A C 1
ATOM 2156 O O . ALA A 1 280 ? 3.497 -1.713 -15.407 1.00 84.44 280 ALA A O 1
ATOM 2157 N N . HIS A 1 281 ? 3.367 -3.816 -14.646 1.00 86.00 281 HIS A N 1
ATOM 2158 C CA . HIS A 1 281 ? 1.951 -3.738 -14.276 1.00 86.00 281 HIS A CA 1
ATOM 2159 C C . HIS A 1 281 ? 1.678 -2.652 -13.223 1.00 86.00 281 HIS A C 1
ATOM 2161 O O . HIS A 1 281 ? 0.746 -1.854 -13.357 1.00 86.00 281 HIS A O 1
ATOM 2167 N N . MET A 1 282 ? 2.509 -2.619 -12.180 1.00 80.81 282 MET A N 1
ATOM 2168 C CA . MET A 1 282 ? 2.418 -1.655 -11.086 1.00 80.81 282 MET A CA 1
ATOM 2169 C C . MET A 1 282 ? 2.653 -0.224 -11.583 1.00 80.81 282 MET A C 1
ATOM 2171 O O . MET A 1 282 ? 1.830 0.664 -11.338 1.00 80.81 282 MET A O 1
ATOM 2175 N N . MET A 1 283 ? 3.752 -0.011 -12.310 1.00 85.19 283 MET A N 1
ATOM 2176 C CA . MET A 1 283 ? 4.148 1.312 -12.780 1.00 85.19 283 MET A CA 1
ATOM 2177 C C . MET A 1 283 ? 3.184 1.867 -13.828 1.00 85.19 283 MET A C 1
ATOM 2179 O O . MET A 1 283 ? 2.871 3.051 -13.787 1.00 85.19 283 MET A O 1
ATOM 2183 N N . LYS A 1 284 ? 2.606 1.024 -14.697 1.00 83.12 284 LYS A N 1
ATOM 2184 C CA . LYS A 1 284 ? 1.559 1.443 -15.646 1.00 83.12 284 LYS A CA 1
ATOM 2185 C C . LYS A 1 284 ? 0.448 2.239 -14.954 1.00 83.12 284 LYS A C 1
ATOM 2187 O O . LYS A 1 284 ? 0.095 3.332 -15.393 1.00 83.12 284 LYS A O 1
ATOM 2192 N N . SER A 1 285 ? -0.102 1.690 -13.873 1.00 68.19 285 SER A N 1
ATOM 2193 C CA . SER A 1 285 ? -1.259 2.273 -13.187 1.00 68.19 285 SER A CA 1
ATOM 2194 C C . SER A 1 285 ? -0.892 3.536 -12.405 1.00 68.19 285 SER A C 1
ATOM 2196 O O . SER A 1 285 ? -1.614 4.531 -12.476 1.00 68.19 285 SER A O 1
ATOM 2198 N N . SER A 1 286 ? 0.234 3.530 -11.684 1.00 72.25 286 SER A N 1
ATOM 2199 C CA . SER A 1 286 ? 0.664 4.679 -10.874 1.00 72.25 286 SER A CA 1
ATOM 2200 C C . SER A 1 286 ? 1.097 5.868 -11.739 1.00 72.25 286 SER A C 1
ATOM 2202 O O . SER A 1 286 ? 0.733 7.010 -11.457 1.00 72.25 286 SER A O 1
ATOM 2204 N N . THR A 1 287 ? 1.799 5.606 -12.841 1.00 75.88 287 THR A N 1
ATOM 2205 C CA . THR A 1 287 ? 2.237 6.623 -13.797 1.00 75.88 287 THR A CA 1
ATOM 2206 C C . THR A 1 287 ? 1.060 7.249 -14.560 1.00 75.88 287 THR A C 1
ATOM 2208 O O . THR A 1 287 ? 1.031 8.468 -14.743 1.00 75.88 287 THR A O 1
ATOM 2211 N N . ALA A 1 288 ? 0.056 6.457 -14.958 1.00 68.81 288 ALA A N 1
ATOM 2212 C CA . ALA A 1 288 ? -1.139 6.975 -15.632 1.00 68.81 288 ALA A CA 1
ATOM 2213 C C . ALA A 1 288 ? -1.933 7.943 -14.738 1.00 68.81 288 ALA A C 1
ATOM 2215 O O . ALA A 1 288 ? -2.358 9.005 -15.190 1.00 68.81 288 ALA A O 1
ATOM 2216 N N . GLN A 1 289 ? -2.079 7.615 -13.449 1.00 63.72 289 GLN A N 1
ATOM 2217 C CA . GLN A 1 289 ? -2.786 8.460 -12.476 1.00 63.72 289 GLN A CA 1
ATOM 2218 C C . GLN A 1 289 ? -2.103 9.814 -12.241 1.00 63.72 289 GLN A C 1
ATOM 2220 O O . GLN A 1 289 ? -2.767 10.782 -11.875 1.00 63.72 289 GLN A O 1
ATOM 2225 N N . LEU A 1 290 ? -0.793 9.898 -12.481 1.00 72.00 290 LEU A N 1
ATOM 2226 C CA . LEU A 1 290 ? -0.002 11.122 -12.348 1.00 72.00 290 LEU A CA 1
ATOM 2227 C C . LEU A 1 290 ? 0.137 11.899 -13.657 1.00 72.00 290 LEU A C 1
ATOM 2229 O O . LEU A 1 290 ? 0.960 12.810 -13.737 1.00 72.00 290 LEU A O 1
ATOM 2233 N N . GLY A 1 291 ? -0.665 11.564 -14.669 1.00 74.38 291 GLY A N 1
ATOM 2234 C CA . GLY A 1 291 ? -0.707 12.312 -15.919 1.00 74.38 291 GLY A CA 1
ATOM 2235 C C . GLY A 1 291 ? 0.498 12.070 -16.819 1.00 74.38 291 GLY A C 1
ATOM 2236 O O . GLY A 1 291 ? 0.878 12.970 -17.551 1.00 74.38 291 GLY A O 1
ATOM 2237 N N . ALA A 1 292 ? 1.113 10.886 -16.790 1.00 81.56 292 ALA A N 1
ATOM 2238 C CA . ALA A 1 292 ? 2.193 10.523 -17.714 1.00 81.56 292 ALA A CA 1
ATOM 2239 C C . ALA A 1 292 ? 1.757 9.370 -18.649 1.00 81.56 292 ALA A C 1
ATOM 2241 O O . ALA A 1 292 ? 2.263 8.250 -18.543 1.00 81.56 292 ALA A O 1
ATOM 2242 N N . PRO A 1 293 ? 0.793 9.611 -19.562 1.00 77.44 293 PRO A N 1
ATOM 2243 C CA . PRO A 1 293 ? 0.157 8.558 -20.359 1.00 77.44 293 PRO A CA 1
ATOM 2244 C C . PRO A 1 293 ? 1.148 7.816 -21.264 1.00 77.44 293 PRO A C 1
ATOM 2246 O O . PRO A 1 293 ? 1.127 6.592 -21.316 1.00 77.44 293 PRO A O 1
ATOM 2249 N N . ARG A 1 294 ? 2.094 8.529 -21.888 1.00 83.25 294 ARG A N 1
ATOM 2250 C CA . ARG A 1 294 ? 3.118 7.926 -22.752 1.00 83.25 294 ARG A CA 1
ATOM 2251 C C . ARG A 1 294 ? 4.022 6.944 -22.001 1.00 83.25 294 ARG A C 1
ATOM 2253 O O . ARG A 1 294 ? 4.329 5.866 -22.506 1.00 83.25 294 ARG A O 1
ATOM 2260 N N . LEU A 1 295 ? 4.436 7.296 -20.783 1.00 88.06 295 LEU A N 1
ATOM 2261 C CA . LEU A 1 295 ? 5.240 6.407 -19.946 1.00 88.06 295 LEU A CA 1
ATOM 2262 C C . LEU A 1 295 ? 4.417 5.202 -19.463 1.00 88.06 295 LEU A C 1
ATOM 2264 O O . LEU A 1 295 ? 4.925 4.081 -19.444 1.00 88.06 295 LEU A O 1
ATOM 2268 N N . ALA A 1 296 ? 3.139 5.410 -19.133 1.00 78.56 296 ALA A N 1
ATOM 2269 C CA . ALA A 1 296 ? 2.228 4.319 -18.798 1.00 78.56 296 ALA A CA 1
ATOM 2270 C C . ALA A 1 296 ? 2.037 3.341 -19.973 1.00 78.56 296 ALA A C 1
ATOM 2272 O O . ALA A 1 296 ? 2.046 2.128 -19.762 1.00 78.56 296 ALA A O 1
ATOM 2273 N N . ASP A 1 297 ? 1.948 3.841 -21.208 1.00 84.75 297 ASP A N 1
ATOM 2274 C CA . ASP A 1 297 ? 1.836 3.014 -22.413 1.00 84.75 297 ASP A CA 1
ATOM 2275 C C . ASP A 1 297 ? 3.087 2.161 -22.657 1.00 84.75 297 ASP A C 1
ATOM 2277 O O . ASP A 1 297 ?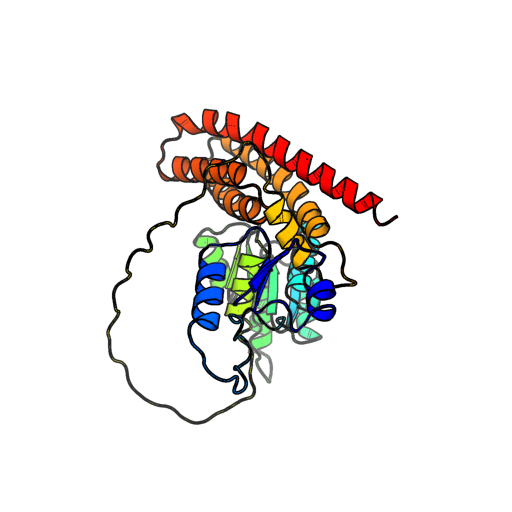 2.977 0.999 -23.051 1.00 84.75 297 ASP A O 1
ATOM 2281 N N . LEU A 1 298 ? 4.283 2.697 -22.397 1.00 89.12 298 LEU A N 1
ATOM 2282 C CA . LEU A 1 298 ? 5.529 1.926 -22.489 1.00 89.12 298 LEU A CA 1
ATOM 2283 C C . LEU A 1 298 ? 5.565 0.796 -21.454 1.00 89.12 298 LEU A C 1
ATOM 2285 O O . LEU A 1 298 ? 5.910 -0.340 -21.787 1.00 89.12 298 LEU A O 1
ATOM 2289 N N . TYR A 1 299 ? 5.134 1.066 -20.219 1.00 89.44 299 TYR A N 1
ATOM 2290 C CA . TYR A 1 299 ? 4.971 0.020 -19.209 1.00 89.44 299 TYR A CA 1
ATOM 2291 C C . TYR A 1 299 ? 3.921 -1.025 -19.616 1.00 89.44 299 TYR A C 1
ATOM 2293 O O . TYR A 1 299 ? 4.154 -2.223 -19.456 1.00 89.44 299 TYR A O 1
ATOM 2301 N N . ALA A 1 300 ? 2.802 -0.611 -20.217 1.00 85.44 300 ALA A N 1
ATOM 2302 C CA . ALA A 1 300 ? 1.782 -1.528 -20.724 1.00 85.44 300 ALA A CA 1
ATOM 2303 C C . ALA A 1 300 ? 2.312 -2.445 -21.842 1.00 85.44 300 ALA A C 1
ATOM 2305 O O . ALA A 1 300 ? 1.985 -3.634 -21.880 1.00 85.44 300 ALA A O 1
ATOM 2306 N N . GLN A 1 301 ? 3.155 -1.918 -22.733 1.00 88.38 301 GLN A N 1
ATOM 2307 C CA . GLN A 1 301 ? 3.797 -2.694 -23.798 1.00 88.38 301 GLN A CA 1
ATOM 2308 C C . GLN A 1 301 ? 4.779 -3.727 -23.238 1.00 88.38 301 GLN A C 1
ATOM 2310 O O . GLN A 1 301 ? 4.767 -4.880 -23.675 1.00 88.38 301 GLN A O 1
ATOM 2315 N N . ILE A 1 302 ? 5.583 -3.354 -22.239 1.00 89.12 302 ILE A N 1
ATOM 2316 C CA . ILE A 1 302 ? 6.496 -4.284 -21.556 1.00 89.12 302 ILE A CA 1
ATOM 2317 C C . ILE A 1 302 ? 5.701 -5.387 -20.848 1.00 89.12 302 ILE A C 1
ATOM 2319 O O . ILE A 1 302 ? 5.985 -6.568 -21.046 1.00 89.12 302 ILE A O 1
ATOM 2323 N N . GLU A 1 303 ? 4.651 -5.032 -20.100 1.00 88.88 303 GLU A N 1
ATOM 2324 C CA . GLU A 1 303 ? 3.766 -5.994 -19.428 1.00 88.88 303 GLU A CA 1
ATOM 2325 C C . GLU A 1 303 ? 3.154 -6.995 -20.427 1.00 88.88 303 GLU A C 1
ATOM 2327 O O . GLU A 1 303 ? 3.162 -8.210 -20.195 1.00 88.88 303 GLU A O 1
ATOM 2332 N N . ALA A 1 304 ? 2.643 -6.498 -21.558 1.00 85.19 304 ALA A N 1
ATOM 2333 C CA . ALA A 1 304 ? 2.053 -7.324 -22.607 1.00 85.19 304 ALA A CA 1
ATOM 2334 C C . ALA A 1 304 ? 3.080 -8.270 -23.246 1.00 85.19 304 ALA A C 1
ATOM 2336 O O . ALA A 1 304 ? 2.771 -9.441 -23.469 1.00 85.19 304 ALA A O 1
ATOM 2337 N N . THR A 1 305 ? 4.299 -7.781 -23.477 1.00 85.81 305 THR A N 1
ATOM 2338 C CA . THR A 1 305 ? 5.417 -8.545 -24.047 1.00 85.81 305 THR A CA 1
ATOM 2339 C C . THR A 1 305 ? 5.849 -9.675 -23.109 1.00 85.81 305 THR A C 1
ATOM 2341 O O . THR A 1 305 ? 5.965 -10.824 -23.538 1.00 85.81 305 THR A O 1
ATOM 2344 N N . CYS A 1 306 ? 5.976 -9.398 -21.806 1.00 85.19 306 CYS A N 1
ATOM 2345 C CA . CYS A 1 306 ? 6.234 -10.425 -20.795 1.00 85.19 306 CYS A CA 1
ATOM 2346 C C . CYS A 1 306 ? 5.111 -11.465 -20.725 1.00 85.19 306 CYS A C 1
ATOM 2348 O O . CYS A 1 306 ? 5.376 -12.657 -20.590 1.00 85.19 306 CYS A O 1
ATOM 2350 N N . ARG A 1 307 ? 3.845 -11.033 -20.820 1.00 83.81 307 ARG A N 1
ATOM 2351 C CA . ARG A 1 307 ? 2.684 -11.937 -20.795 1.00 83.81 307 ARG A CA 1
ATOM 2352 C C . ARG A 1 307 ? 2.626 -12.848 -22.023 1.00 83.81 307 ARG A C 1
ATOM 2354 O O . ARG A 1 307 ? 2.203 -13.990 -21.892 1.00 83.81 307 ARG A O 1
ATOM 2361 N N . ALA A 1 308 ? 3.027 -12.346 -23.189 1.00 83.31 308 ALA A N 1
ATOM 2362 C CA . ALA A 1 308 ? 3.076 -13.110 -24.433 1.00 83.31 308 ALA A CA 1
ATOM 2363 C C . ALA A 1 308 ? 4.297 -14.046 -24.526 1.00 83.31 308 ALA A C 1
ATOM 2365 O O . ALA A 1 308 ? 4.347 -14.885 -25.422 1.00 83.31 308 ALA A O 1
ATOM 2366 N N . GLY A 1 309 ? 5.277 -13.911 -23.624 1.00 79.00 309 GLY A N 1
ATOM 2367 C CA . GLY A 1 309 ? 6.516 -14.696 -23.640 1.00 79.00 309 GLY A CA 1
ATOM 2368 C C . GLY A 1 309 ? 7.504 -14.294 -24.742 1.00 79.00 309 GLY A C 1
ATOM 2369 O O . GLY A 1 309 ? 8.523 -14.952 -24.920 1.00 79.00 309 GLY A O 1
ATOM 2370 N N . THR A 1 310 ? 7.236 -13.212 -25.476 1.00 77.19 310 THR A N 1
ATOM 2371 C CA . THR A 1 310 ? 8.064 -12.717 -26.585 1.00 77.19 310 THR A CA 1
ATOM 2372 C C . THR A 1 310 ? 9.158 -11.781 -26.072 1.00 77.19 310 THR A C 1
ATOM 2374 O O . THR A 1 310 ? 9.081 -10.569 -26.243 1.00 77.19 310 THR A O 1
ATOM 2377 N N . VAL A 1 311 ? 10.171 -12.328 -25.399 1.00 76.62 311 VAL A N 1
ATOM 2378 C CA . VAL A 1 311 ? 11.211 -11.541 -24.702 1.00 76.62 311 VAL A CA 1
ATOM 2379 C C . VAL A 1 311 ? 12.240 -10.870 -25.622 1.00 76.62 311 VAL A C 1
ATOM 2381 O O . VAL A 1 311 ? 12.978 -10.000 -25.167 1.00 76.62 311 VAL A O 1
ATOM 2384 N N . ASP A 1 312 ? 12.253 -11.203 -26.913 1.00 79.25 312 ASP A N 1
ATOM 2385 C CA . ASP A 1 312 ? 13.231 -10.682 -27.880 1.00 79.25 312 ASP A CA 1
ATOM 2386 C C . ASP A 1 312 ? 13.149 -9.157 -28.059 1.00 79.25 312 ASP A C 1
ATOM 2388 O O . ASP A 1 312 ? 14.159 -8.501 -28.299 1.00 79.25 312 ASP A O 1
ATOM 2392 N N . ASN A 1 313 ? 11.953 -8.578 -27.895 1.00 82.88 313 ASN A N 1
ATOM 2393 C CA . ASN A 1 313 ? 11.721 -7.136 -28.043 1.00 82.88 313 ASN A CA 1
ATOM 2394 C C . ASN A 1 313 ? 11.835 -6.353 -26.718 1.00 82.88 313 ASN A C 1
ATOM 2396 O O . ASN A 1 313 ? 11.695 -5.131 -26.687 1.00 82.88 313 ASN A O 1
ATOM 2400 N N . LEU A 1 314 ? 12.065 -7.046 -25.598 1.00 84.31 314 LEU A N 1
ATOM 2401 C CA . LEU A 1 314 ? 12.129 -6.426 -24.273 1.00 84.31 314 LEU A CA 1
ATOM 2402 C C . LEU A 1 314 ? 13.288 -5.415 -24.132 1.00 84.31 314 LEU A C 1
ATOM 2404 O O . LEU A 1 314 ? 13.063 -4.346 -23.563 1.00 84.31 314 LEU A O 1
ATOM 2408 N N . PRO A 1 315 ? 14.509 -5.689 -24.644 1.00 85.94 315 PRO A N 1
ATOM 2409 C CA . PRO A 1 315 ? 15.620 -4.742 -24.553 1.00 85.94 315 PRO A CA 1
ATOM 2410 C C . PRO A 1 315 ? 15.357 -3.420 -25.284 1.00 85.94 315 PRO A C 1
ATOM 2412 O O . PRO A 1 315 ? 15.713 -2.366 -24.761 1.00 85.94 315 PRO A O 1
ATOM 2415 N N . ASP A 1 316 ? 14.705 -3.464 -26.450 1.00 87.12 316 ASP A N 1
ATOM 2416 C CA . ASP A 1 316 ? 14.375 -2.273 -27.245 1.00 87.12 316 ASP A CA 1
ATOM 2417 C C . ASP A 1 316 ? 13.297 -1.420 -26.560 1.00 87.12 316 ASP A C 1
ATOM 2419 O O . ASP A 1 316 ? 13.477 -0.219 -26.345 1.00 87.12 316 ASP A O 1
ATOM 2423 N N . LEU A 1 317 ? 12.220 -2.059 -26.085 1.00 86.19 317 LEU A N 1
ATOM 2424 C CA . LEU A 1 317 ? 11.171 -1.390 -25.308 1.00 86.19 317 LEU A CA 1
ATOM 2425 C C . LEU A 1 317 ? 11.725 -0.719 -24.047 1.00 86.19 317 LEU A C 1
ATOM 2427 O O . LEU A 1 317 ? 11.355 0.412 -23.728 1.00 86.19 317 LEU A O 1
ATOM 2431 N N . CYS A 1 318 ? 12.649 -1.374 -23.347 1.00 85.31 318 CYS A N 1
ATOM 2432 C CA . CYS A 1 318 ? 13.296 -0.787 -22.178 1.00 85.31 318 CYS A CA 1
ATOM 2433 C C . CYS A 1 318 ? 14.291 0.324 -22.544 1.00 85.31 318 CYS A C 1
ATOM 2435 O O . CYS A 1 318 ? 14.432 1.287 -21.786 1.00 85.31 318 CYS A O 1
ATOM 2437 N N . GLY A 1 319 ? 14.917 0.240 -23.722 1.00 85.69 319 GLY A N 1
ATOM 2438 C CA . GLY A 1 319 ? 15.708 1.317 -24.318 1.00 85.69 319 GLY A CA 1
ATOM 2439 C C . GLY A 1 319 ? 14.900 2.600 -24.527 1.00 85.69 319 GLY A C 1
ATOM 2440 O O . GLY A 1 319 ? 15.436 3.688 -24.329 1.00 85.69 319 GLY A O 1
ATOM 2441 N N . HIS A 1 320 ? 13.603 2.482 -24.824 1.00 88.25 320 HIS A N 1
ATOM 2442 C CA . HIS A 1 320 ? 12.671 3.612 -24.890 1.00 88.25 320 HIS A CA 1
ATOM 2443 C C . HIS A 1 320 ? 12.083 4.003 -23.522 1.00 88.25 320 HIS A C 1
ATOM 2445 O O . HIS A 1 320 ? 11.922 5.190 -23.241 1.00 88.25 320 HIS A O 1
ATOM 2451 N N . LEU A 1 321 ? 11.805 3.036 -22.641 1.00 91.44 321 LEU A N 1
ATOM 2452 C CA . LEU A 1 321 ? 11.232 3.284 -21.313 1.00 91.44 321 LEU A CA 1
ATOM 2453 C C . LEU A 1 321 ? 12.168 4.088 -20.403 1.00 91.44 321 LEU A C 1
ATOM 2455 O O . LEU A 1 321 ? 11.738 5.059 -19.789 1.00 91.44 321 LEU A O 1
ATOM 2459 N N . ILE A 1 322 ? 13.435 3.686 -20.277 1.00 89.31 322 ILE A N 1
ATOM 2460 C CA . ILE A 1 322 ? 14.386 4.300 -19.335 1.00 89.31 322 ILE A CA 1
ATOM 2461 C C . ILE A 1 322 ? 14.559 5.816 -19.564 1.00 89.31 322 ILE A C 1
ATOM 2463 O O . ILE A 1 322 ? 14.477 6.568 -18.584 1.00 89.31 322 ILE A O 1
ATOM 2467 N N . PRO A 1 323 ? 14.817 6.312 -20.793 1.00 87.62 323 PRO A N 1
ATOM 2468 C CA . PRO A 1 323 ? 14.941 7.748 -21.026 1.00 87.62 323 PRO A CA 1
ATOM 2469 C C . PRO A 1 323 ? 13.620 8.488 -20.790 1.00 87.62 323 PRO A C 1
ATOM 2471 O O . PRO A 1 323 ? 13.645 9.543 -20.157 1.00 87.62 323 PRO A O 1
ATOM 2474 N N . GLU A 1 324 ? 12.483 7.920 -21.201 1.00 88.00 324 GLU A N 1
ATOM 2475 C CA . GLU A 1 324 ? 11.160 8.508 -20.958 1.00 88.00 324 GLU A CA 1
ATOM 2476 C C . GLU A 1 324 ? 10.873 8.629 -19.453 1.00 88.00 324 GLU A C 1
ATOM 2478 O O . GLU A 1 324 ? 10.494 9.691 -18.962 1.00 88.00 324 GLU A O 1
ATOM 2483 N N . HIS A 1 325 ? 11.151 7.572 -18.687 1.00 90.12 325 HIS A N 1
ATOM 2484 C CA . HIS A 1 325 ? 10.998 7.552 -17.236 1.00 90.12 325 HIS A CA 1
ATOM 2485 C C . HIS A 1 325 ? 11.828 8.646 -16.564 1.00 90.12 325 HIS A C 1
ATOM 2487 O O . HIS A 1 325 ? 11.340 9.393 -15.714 1.00 90.12 325 HIS A O 1
ATOM 2493 N N . ARG A 1 326 ? 13.097 8.780 -16.965 1.00 88.38 326 ARG A N 1
ATOM 2494 C CA . ARG A 1 326 ? 13.986 9.826 -16.445 1.00 88.38 326 ARG A CA 1
ATOM 2495 C C . ARG A 1 326 ? 13.494 11.226 -16.807 1.00 88.38 326 ARG A C 1
ATOM 2497 O O . ARG A 1 326 ? 13.569 12.114 -15.955 1.00 88.38 326 ARG A O 1
ATOM 2504 N N . ALA A 1 327 ? 12.990 11.426 -18.023 1.00 85.12 327 ALA A N 1
ATOM 2505 C CA . ALA A 1 327 ? 12.445 12.705 -18.470 1.00 85.12 327 ALA A CA 1
ATOM 2506 C C . ALA A 1 327 ? 11.213 13.104 -17.640 1.00 85.12 327 ALA A C 1
ATOM 2508 O O . ALA A 1 327 ? 11.197 14.185 -17.048 1.00 85.12 327 ALA A O 1
ATOM 2509 N N . VAL A 1 328 ? 10.243 12.196 -17.492 1.00 85.56 328 VAL A N 1
ATOM 2510 C CA . VAL A 1 328 ? 9.029 12.407 -16.687 1.00 85.56 328 VAL A CA 1
ATOM 2511 C C . VAL A 1 328 ? 9.370 12.701 -15.225 1.00 85.56 328 VAL A C 1
ATOM 2513 O O . VAL A 1 328 ? 8.918 13.708 -14.678 1.00 85.56 328 VAL A O 1
ATOM 2516 N N . CYS A 1 329 ? 10.230 11.895 -14.590 1.00 85.81 329 CYS A N 1
ATOM 2517 C CA . CYS A 1 329 ? 10.654 12.139 -13.208 1.00 85.81 329 CYS A CA 1
ATOM 2518 C C . CYS A 1 329 ? 11.398 13.477 -13.051 1.00 85.81 329 CYS A C 1
ATOM 2520 O O . CYS A 1 329 ? 11.278 14.139 -12.021 1.00 85.81 329 CYS A O 1
ATOM 2522 N N . THR A 1 330 ? 12.156 13.912 -14.061 1.00 85.69 330 THR A N 1
ATOM 2523 C CA . THR A 1 330 ? 12.830 15.220 -14.037 1.00 85.69 330 THR A CA 1
ATOM 2524 C C . THR A 1 330 ? 11.821 16.366 -14.068 1.00 85.69 330 THR A C 1
ATOM 2526 O O . THR A 1 330 ? 11.926 17.280 -13.250 1.00 85.69 330 THR A O 1
ATOM 2529 N N . LEU A 1 331 ? 10.815 16.299 -14.943 1.00 83.50 331 LEU A N 1
ATOM 2530 C CA . LEU A 1 331 ? 9.739 17.295 -15.011 1.00 83.50 331 LEU A CA 1
ATOM 2531 C C . LEU A 1 331 ? 8.938 17.353 -13.703 1.00 83.50 331 LEU A C 1
ATOM 2533 O O . LEU A 1 331 ? 8.702 18.431 -13.160 1.00 83.50 331 LEU A O 1
ATOM 2537 N N . MET A 1 332 ? 8.605 16.195 -13.135 1.00 84.69 332 MET A N 1
ATOM 2538 C CA . MET A 1 332 ? 7.934 16.090 -11.836 1.00 84.69 332 MET A CA 1
ATOM 2539 C C . MET A 1 332 ? 8.755 16.717 -10.697 1.00 84.69 332 MET A C 1
ATOM 2541 O O . MET A 1 332 ? 8.209 17.454 -9.876 1.00 84.69 332 MET A O 1
ATOM 2545 N N . ARG A 1 333 ? 10.079 16.498 -10.660 1.00 84.06 333 ARG A N 1
ATOM 2546 C CA . ARG A 1 333 ? 10.978 17.153 -9.687 1.00 84.06 333 ARG A CA 1
ATOM 2547 C C . ARG A 1 333 ? 11.037 18.668 -9.879 1.00 84.06 333 ARG A C 1
ATOM 2549 O O . ARG A 1 333 ? 11.123 19.404 -8.898 1.00 84.06 333 ARG A O 1
ATOM 2556 N N . GLN A 1 334 ? 11.012 19.148 -11.122 1.00 83.31 334 GLN A N 1
ATOM 2557 C CA . GLN A 1 334 ? 10.998 20.585 -11.408 1.00 83.31 334 GLN A CA 1
ATOM 2558 C C . GLN A 1 334 ? 9.719 21.245 -10.887 1.00 83.31 334 GLN A C 1
ATOM 2560 O O . GLN A 1 334 ? 9.806 22.308 -10.273 1.00 83.31 334 GLN A O 1
ATOM 2565 N N . GLU A 1 335 ? 8.559 20.610 -11.059 1.00 80.12 335 GLU A N 1
ATOM 2566 C CA . GLU A 1 335 ? 7.306 21.113 -10.489 1.00 80.12 335 GLU A CA 1
ATOM 2567 C C . GLU A 1 335 ? 7.286 21.082 -8.963 1.00 80.12 335 GLU A C 1
ATOM 2569 O O . GLU A 1 335 ? 6.875 22.066 -8.346 1.00 80.12 335 GLU A O 1
ATOM 2574 N N . LEU A 1 336 ? 7.797 20.012 -8.346 1.00 78.62 336 LEU A N 1
ATOM 2575 C CA . LEU A 1 336 ? 7.935 19.929 -6.890 1.00 78.62 336 LEU A CA 1
ATOM 2576 C C . LEU A 1 336 ? 8.747 21.122 -6.347 1.00 78.62 336 LEU A C 1
ATOM 2578 O O . LEU A 1 336 ? 8.325 21.825 -5.430 1.00 78.62 336 LEU A O 1
ATOM 2582 N N . ASN A 1 337 ? 9.867 21.429 -7.004 1.00 77.00 337 ASN A N 1
ATOM 2583 C CA . ASN A 1 337 ? 10.743 22.544 -6.644 1.00 77.00 337 ASN A CA 1
ATOM 2584 C C . ASN A 1 337 ? 10.152 23.935 -6.940 1.00 77.00 337 ASN A C 1
ATOM 2586 O O . ASN A 1 337 ? 10.593 24.917 -6.339 1.00 77.00 337 ASN A O 1
ATOM 2590 N N . ARG A 1 338 ? 9.199 24.057 -7.875 1.00 72.50 338 ARG A N 1
ATOM 2591 C CA . ARG A 1 338 ? 8.490 25.317 -8.168 1.00 72.50 338 ARG A CA 1
ATOM 2592 C C . ARG A 1 338 ? 7.436 25.620 -7.110 1.00 72.50 338 ARG A C 1
ATOM 2594 O O . ARG A 1 338 ? 7.391 26.743 -6.614 1.00 72.50 338 ARG A O 1
ATOM 2601 N N . ALA A 1 339 ? 6.645 24.621 -6.725 1.00 59.66 339 ALA A N 1
ATOM 2602 C CA . ALA A 1 339 ? 5.625 24.763 -5.689 1.00 59.66 339 ALA A CA 1
ATOM 2603 C C . ALA A 1 339 ? 6.236 25.095 -4.311 1.00 59.66 339 ALA A C 1
ATOM 2605 O O . ALA A 1 339 ? 5.710 25.954 -3.607 1.00 59.66 339 ALA A O 1
ATOM 2606 N N . GLY A 1 340 ? 7.412 24.543 -3.981 1.00 53.22 340 GLY A N 1
ATOM 2607 C CA . GLY A 1 340 ? 8.143 24.888 -2.752 1.00 53.22 340 GLY A CA 1
ATOM 2608 C C . GLY A 1 340 ? 8.654 26.339 -2.667 1.00 53.22 340 GLY A C 1
ATOM 2609 O O . GLY A 1 340 ? 8.875 26.834 -1.568 1.00 53.22 340 GLY A O 1
ATOM 2610 N N . ARG A 1 341 ? 8.812 27.052 -3.795 1.00 49.62 341 ARG A N 1
ATOM 2611 C CA . ARG A 1 341 ? 9.228 28.475 -3.819 1.00 49.62 341 ARG A CA 1
ATOM 2612 C C . ARG A 1 341 ? 8.064 29.462 -3.782 1.00 49.62 341 ARG A C 1
ATOM 2614 O O . ARG A 1 341 ? 8.293 30.634 -3.534 1.00 49.62 341 ARG A O 1
ATOM 2621 N N . SER A 1 342 ? 6.841 29.011 -4.062 1.00 43.81 342 SER A N 1
ATOM 2622 C CA . SER A 1 342 ? 5.641 29.859 -4.030 1.00 43.81 342 SER A CA 1
ATOM 2623 C C . SER A 1 342 ? 4.991 29.926 -2.640 1.00 43.81 342 SER A C 1
ATOM 2625 O O . SER A 1 342 ? 4.036 30.678 -2.461 1.00 43.81 342 SER A O 1
ATOM 2627 N N . ALA A 1 343 ? 5.475 29.122 -1.686 1.00 40.84 343 ALA A N 1
ATOM 2628 C CA . ALA A 1 343 ? 4.976 29.027 -0.313 1.00 40.84 343 ALA A CA 1
ATOM 2629 C C . ALA A 1 343 ? 5.934 29.629 0.741 1.00 40.84 343 ALA A C 1
ATOM 2631 O O . ALA A 1 343 ? 5.636 29.549 1.932 1.00 40.84 343 ALA A O 1
ATOM 2632 N N . ALA A 1 344 ? 7.065 30.205 0.312 1.00 36.69 344 ALA A N 1
ATOM 2633 C CA . ALA A 1 344 ? 8.060 30.892 1.142 1.00 36.69 344 ALA A CA 1
ATOM 2634 C C . ALA A 1 344 ? 8.072 32.392 0.824 1.00 36.69 344 ALA A C 1
ATOM 2636 O O . ALA A 1 344 ? 8.259 33.189 1.768 1.00 36.69 344 ALA A O 1
#

Mean predicted aligned error: 19.62 Å